Protein AF-0000000072099203 (afdb_homodimer)

Radius of gyration: 35.18 Å; Cα contacts (8 Å, |Δi|>4): 255; chains: 2; bounding box: 52×107×76 Å

Solvent-accessible surface area (backbone atoms only — not comparable to full-atom values): 15878 Å² total; per-residue (Å²): 111,72,67,54,51,51,52,50,51,62,65,56,57,62,85,81,45,82,60,63,77,42,91,43,58,41,94,88,62,47,81,37,60,69,41,70,36,75,48,85,90,40,54,71,36,34,30,35,52,42,94,42,43,85,46,100,80,36,76,42,70,45,71,75,50,76,87,73,52,70,66,57,40,52,40,44,49,41,43,54,50,49,47,49,53,50,50,53,51,50,51,52,52,50,53,51,52,50,52,51,52,56,51,53,52,50,51,52,51,50,51,50,52,49,51,51,48,52,52,50,50,51,51,50,53,50,51,53,52,54,52,55,55,51,58,65,68,70,104,112,71,66,55,51,51,51,50,51,62,64,56,57,62,86,80,45,81,60,61,77,43,91,44,58,40,94,88,61,47,80,37,60,68,40,70,37,76,48,85,89,41,53,70,36,33,31,34,52,42,94,43,42,85,47,101,81,35,78,41,68,46,70,73,49,76,87,73,53,71,66,56,39,53,42,44,49,40,44,54,49,49,47,49,53,49,51,54,51,50,53,52,52,49,54,52,50,52,51,50,51,55,50,53,54,48,51,53,50,51,51,51,53,49,51,52,48,52,53,51,50,51,52,50,53,51,52,52,51,55,52,56,56,51,58,64,68,70,100

Secondary structure (DSSP, 8-state):
-HHHHHHHHHHT--TT-TTTT--EE-TT--EE--EE--STTSTT-EEEE-TTBTSSSB--EEESS-PPPHHHHHHHHHHHHHHHHHHHHHHHHHHHHHHHHHHHHHHHHHHHHHHHHHHHHHHHHHHHHHHHHHHHHT-/-HHHHHHHHHHT--TT-TTTT--EE-TT--EE--EE--STTSTT-EEEE-TTBTSSSB--EEESS-PPPHHHHHHHHHHHHHHHHHHHHHHHHHHHHHHHHHHHHHHHHHHHHHHHHHHHHHHHHHHHHHHHHHHHHT-

Sequence (278 aa):
MEDVKLDLNRICLDKEDPMLNAEVRCNHGLLLHLKTSWSDNNSGRRFWSCTYYGSNKCNFFLWRDGVIDERSKFIISKLAKKVKDMNEMLKIMKMKEELVGAYSDREIMEMEVESAFTQIEEQCRSFVKMKDECFLYGGMEDVKLDLNRICLDKEDPMLNAEVRCNHGLLLHLKTSWSDNNSGRRFWSCTYYGSNKCNFFLWRDGVIDERSKFIISKLAKKVKDMNEMLKIMKMKEELVGAYSDREIMEMEVESAFTQIEEQCRSFVKMKDECFLYGG

Foldseek 3Di:
DVVLQVVVCVVLPDPPDPCQPPQDAFPVGDGWGWDADCPLQRHGWIKTDDPCDVHPPGPDIGTPDDGDDPVVSVVSNVVSVVSSVVVVVVVVVVVVVVVVVVVVVVVVVVVVVVVVVVVVVVVVVVVVVVVVVVVVVVD/DVVLQVVVCVVLPDPPDPCQPPQDAFPVGDGWGWDADCDLQRHGWIKTDDPCDVHPPGPDIGTPDDGDDPVVSVVSNVVSVVSSVVVVVVVVVVVVVVVVVVVVVVVVVVVVVVVVVVVVVVVVVVVVVVVVVVVVVVD

Nearest PDB structures (foldseek):
  7jl5-assembly1_A  TM=6.956E-01  e=1.190E-02  Homo sapiens
  7n1r-assembly2_B  TM=3.888E-01  e=2.981E+00  Homo sapiens
  7jl5-assembly1_A  TM=6.954E-01  e=9.542E-03  Homo sapiens
  7n1r-assembly2_B  TM=3.724E-01  e=3.028E+00  Homo sapiens

InterPro domains:
  IPR010666 Zinc finger, GRF-type [PF06839] (25-65)
  IPR010666 Zinc finger, GRF-type [PS51999] (26-67)

Organism: Capsicum annuum (NCBI:txid4072)

pLDDT: mean 82.76, std 14.7, range [44.34, 97.75]

Structure (mmCIF, N/CA/C/O backbone):
data_AF-0000000072099203-model_v1
#
loop_
_entity.id
_entity.type
_entity.pdbx_description
1 polymer 'GRF-type domain-containing protein'
#
loop_
_atom_site.group_PDB
_atom_site.id
_atom_site.type_symbol
_atom_site.label_atom_id
_atom_site.label_alt_id
_atom_site.label_comp_id
_atom_site.label_asym_id
_atom_site.label_entity_id
_atom_site.label_seq_id
_atom_site.pdbx_PDB_ins_code
_atom_site.Cartn_x
_atom_site.Cartn_y
_atom_site.Cartn_z
_atom_site.occupancy
_atom_site.B_iso_or_equiv
_atom_site.auth_seq_id
_atom_site.auth_comp_id
_atom_site.auth_asym_id
_atom_site.auth_atom_id
_atom_site.pdbx_PDB_model_num
ATOM 1 N N . MET A 1 1 ? 5.117 9.477 -12.336 1 49.22 1 MET A N 1
ATOM 2 C CA . MET A 1 1 ? 5.051 8.07 -12.719 1 49.22 1 MET A CA 1
ATOM 3 C C . MET A 1 1 ? 6.328 7.34 -12.312 1 49.22 1 MET A C 1
ATOM 5 O O . MET A 1 1 ? 6.27 6.25 -11.742 1 49.22 1 MET A O 1
ATOM 9 N N . GLU A 1 2 ? 7.5 7.973 -12.609 1 55.94 2 GLU A N 1
ATOM 10 C CA . GLU A 1 2 ? 8.805 7.383 -12.328 1 55.94 2 GLU A CA 1
ATOM 11 C C . GLU A 1 2 ? 9.039 7.258 -10.82 1 55.94 2 GLU A C 1
ATOM 13 O O . GLU A 1 2 ? 9.562 6.246 -10.352 1 55.94 2 GLU A O 1
ATOM 18 N N . ASP A 1 3 ? 8.453 8.156 -10.086 1 63.62 3 ASP A N 1
ATOM 19 C CA . ASP A 1 3 ? 8.695 8.188 -8.648 1 63.62 3 ASP A CA 1
ATOM 20 C C . ASP A 1 3 ? 7.914 7.086 -7.934 1 63.62 3 ASP A C 1
ATOM 22 O O . ASP A 1 3 ? 8.445 6.414 -7.047 1 63.62 3 ASP A O 1
ATOM 26 N N . VAL A 1 4 ? 6.828 6.668 -8.57 1 68 4 VAL A N 1
ATOM 27 C CA . VAL A 1 4 ? 5.969 5.656 -7.965 1 68 4 VAL A CA 1
ATOM 28 C C . VAL A 1 4 ? 6.574 4.27 -8.172 1 68 4 VAL A C 1
ATOM 30 O O . VAL A 1 4 ? 6.602 3.457 -7.242 1 68 4 VAL A O 1
ATOM 33 N N . LYS A 1 5 ? 7.125 4.137 -9.344 1 74.75 5 LYS A N 1
ATOM 34 C CA . LYS A 1 5 ? 7.75 2.852 -9.648 1 74.75 5 LYS A CA 1
ATOM 35 C C . LYS A 1 5 ? 8.992 2.629 -8.789 1 74.75 5 LYS A C 1
ATOM 37 O O . LYS A 1 5 ? 9.25 1.508 -8.344 1 74.75 5 LYS A O 1
ATOM 42 N N . LEU A 1 6 ? 9.602 3.688 -8.586 1 77.62 6 LEU A N 1
ATOM 43 C CA . LEU A 1 6 ? 10.805 3.584 -7.773 1 77.62 6 LEU A CA 1
ATOM 44 C C . LEU A 1 6 ? 10.469 3.139 -6.352 1 77.62 6 LEU A C 1
ATOM 46 O O . LEU A 1 6 ? 11.18 2.312 -5.773 1 77.62 6 LEU A O 1
ATOM 50 N N . ASP A 1 7 ? 9.383 3.592 -5.914 1 85.56 7 ASP A N 1
ATOM 51 C CA . ASP A 1 7 ? 8.977 3.234 -4.555 1 85.56 7 ASP A CA 1
ATOM 52 C C . ASP A 1 7 ? 8.562 1.768 -4.477 1 85.56 7 ASP A C 1
ATOM 54 O O . ASP A 1 7 ? 8.992 1.042 -3.576 1 85.56 7 ASP A O 1
ATOM 58 N N . LEU A 1 8 ? 7.902 1.294 -5.496 1 94.56 8 LEU A N 1
ATOM 59 C CA . LEU A 1 8 ? 7.461 -0.096 -5.508 1 94.56 8 LEU A CA 1
ATOM 60 C C . LEU A 1 8 ? 8.648 -1.044 -5.652 1 94.56 8 LEU A C 1
ATOM 62 O O . LEU A 1 8 ? 8.688 -2.096 -5.008 1 94.56 8 LEU A O 1
ATOM 66 N N . ASN A 1 9 ? 9.633 -0.64 -6.488 1 94.56 9 ASN A N 1
ATOM 67 C CA . ASN A 1 9 ? 10.828 -1.452 -6.668 1 94.56 9 ASN A CA 1
ATOM 68 C C . ASN A 1 9 ? 11.609 -1.599 -5.363 1 94.56 9 ASN A C 1
ATOM 70 O O . ASN A 1 9 ? 12.18 -2.654 -5.094 1 94.56 9 ASN A O 1
ATOM 74 N N . ARG A 1 10 ? 11.656 -0.549 -4.688 1 93.25 10 ARG A N 1
ATOM 75 C CA . ARG A 1 10 ? 12.359 -0.584 -3.408 1 93.25 10 ARG A CA 1
ATOM 76 C C . ARG A 1 10 ? 11.625 -1.466 -2.404 1 93.25 10 ARG A C 1
ATOM 78 O O . ARG A 1 10 ? 12.242 -2.281 -1.717 1 93.25 10 ARG A O 1
ATOM 85 N N . ILE A 1 11 ? 10.336 -1.354 -2.346 1 93.88 11 ILE A N 1
ATOM 86 C CA . ILE A 1 11 ? 9.508 -2.08 -1.393 1 93.88 11 ILE A CA 1
ATOM 87 C C . ILE A 1 11 ? 9.555 -3.574 -1.704 1 93.88 11 ILE A C 1
ATOM 89 O O . ILE A 1 11 ? 9.602 -4.402 -0.793 1 93.88 11 ILE A O 1
ATOM 93 N N . CYS A 1 12 ? 9.609 -3.92 -2.973 1 96.69 12 CYS A N 1
ATOM 94 C CA . CYS A 1 12 ? 9.438 -5.312 -3.375 1 96.69 12 CYS A CA 1
ATOM 95 C C . CYS A 1 12 ? 10.758 -5.91 -3.848 1 96.69 12 CYS A C 1
ATOM 97 O O . CYS A 1 12 ? 10.766 -6.922 -4.551 1 96.69 12 CYS A O 1
ATOM 99 N N . LEU A 1 13 ? 11.812 -5.301 -3.547 1 95.25 13 LEU A N 1
ATOM 100 C CA . LEU A 1 13 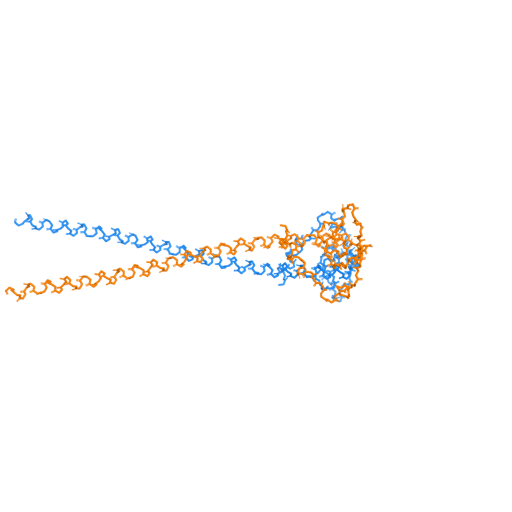? 13.117 -5.844 -3.895 1 95.25 13 LEU A CA 1
ATOM 101 C C . LEU A 1 13 ? 13.43 -7.082 -3.064 1 95.25 13 LEU A C 1
ATOM 103 O O . LEU A 1 13 ? 13.516 -7.008 -1.837 1 95.25 13 LEU A O 1
ATOM 107 N N . ASP A 1 14 ? 13.547 -8.219 -3.688 1 95.06 14 ASP A N 1
ATOM 108 C CA . ASP A 1 14 ? 13.953 -9.453 -3.018 1 95.06 14 ASP A CA 1
ATOM 109 C C . ASP A 1 14 ? 15.477 -9.586 -3.01 1 95.06 14 ASP A C 1
ATOM 111 O O . ASP A 1 14 ? 16.062 -10.125 -3.953 1 95.06 14 ASP A O 1
ATOM 115 N N . LYS A 1 15 ? 16.109 -9.227 -2 1 93.62 15 LYS A N 1
ATOM 116 C CA . LYS A 1 15 ? 17.562 -9.203 -1.889 1 93.62 15 LYS A CA 1
ATOM 117 C C . LYS A 1 15 ? 18.141 -10.609 -1.882 1 93.62 15 LYS A C 1
ATOM 119 O O . LYS A 1 15 ? 19.328 -10.805 -2.15 1 93.62 15 LYS A O 1
ATOM 124 N N . GLU A 1 16 ? 17.344 -11.555 -1.529 1 94.38 16 GLU A N 1
ATOM 125 C CA . GLU A 1 16 ? 17.812 -12.938 -1.42 1 94.38 16 GLU A CA 1
ATOM 126 C C . GLU A 1 16 ? 17.625 -13.688 -2.732 1 94.38 16 GLU A C 1
ATOM 128 O O . GLU A 1 16 ? 17.938 -14.875 -2.826 1 94.38 16 GLU A O 1
ATOM 133 N N . ASP A 1 17 ? 17.109 -13.039 -3.67 1 94.81 17 ASP A N 1
ATOM 134 C CA . ASP A 1 17 ? 16.938 -13.695 -4.965 1 94.81 17 ASP A CA 1
ATOM 135 C C . ASP A 1 17 ? 18.281 -14.086 -5.559 1 94.81 17 ASP A C 1
ATOM 137 O O . ASP A 1 17 ? 19.141 -13.227 -5.797 1 94.81 17 ASP A O 1
ATOM 141 N N . PRO A 1 18 ? 18.484 -15.344 -5.875 1 94 18 PRO A N 1
ATOM 142 C CA . PRO A 1 18 ? 19.781 -15.781 -6.418 1 94 18 PRO A CA 1
ATOM 143 C C . PRO A 1 18 ? 20.047 -15.219 -7.809 1 94 18 PRO A C 1
ATOM 145 O O . PRO A 1 18 ? 21.203 -15.203 -8.258 1 94 18 PRO A O 1
ATOM 148 N N . MET A 1 19 ? 19.016 -14.734 -8.453 1 94.19 19 MET A N 1
ATOM 149 C CA . MET A 1 19 ? 19.188 -14.25 -9.82 1 94.19 19 MET A CA 1
ATOM 150 C C . MET A 1 19 ? 19.359 -12.734 -9.852 1 94.19 19 MET A C 1
ATOM 152 O O . MET A 1 19 ? 19.469 -12.141 -10.93 1 94.19 19 MET A O 1
ATOM 156 N N . LEU A 1 20 ? 19.344 -12.219 -8.703 1 92.62 20 LEU A N 1
ATOM 157 C CA . LEU A 1 20 ? 19.453 -10.766 -8.633 1 92.62 20 LEU A CA 1
ATOM 158 C C . LEU A 1 20 ? 20.734 -10.289 -9.312 1 92.62 20 LEU A C 1
ATOM 160 O O . LEU A 1 20 ? 20.719 -9.281 -10.023 1 92.62 20 LEU A O 1
ATOM 164 N N . ASN A 1 21 ? 21.812 -11.086 -9.195 1 90.38 21 ASN A N 1
ATOM 165 C CA . ASN A 1 21 ? 23.109 -10.711 -9.781 1 90.38 21 ASN A CA 1
ATOM 166 C C . ASN A 1 21 ? 23.531 -11.68 -10.883 1 90.38 21 ASN A C 1
ATOM 168 O O . ASN A 1 21 ? 24.719 -11.828 -11.164 1 90.38 21 ASN A O 1
ATOM 172 N N . ALA A 1 22 ? 22.547 -12.352 -11.383 1 93.56 22 ALA A N 1
ATOM 173 C CA . ALA A 1 22 ? 22.844 -13.281 -12.469 1 93.56 22 ALA A CA 1
ATOM 174 C C . ALA A 1 22 ? 23.359 -12.547 -13.703 1 93.56 22 ALA A C 1
ATOM 176 O O . ALA A 1 22 ? 22.938 -11.43 -13.992 1 93.56 22 ALA A O 1
ATOM 177 N N . GLU A 1 23 ? 24.328 -13.18 -14.344 1 93.94 23 GLU A N 1
ATOM 178 C CA . GLU A 1 23 ? 24.875 -12.586 -15.562 1 93.94 23 GLU A CA 1
ATOM 179 C C . GLU A 1 23 ? 24.031 -12.953 -16.781 1 93.94 23 GLU A C 1
ATOM 181 O O . GLU A 1 23 ? 24.266 -13.977 -17.422 1 93.94 23 GLU A O 1
ATOM 186 N N . VAL A 1 24 ? 23.031 -12.164 -17.062 1 95.88 24 VAL A N 1
ATOM 187 C CA . VAL A 1 24 ? 22.203 -12.336 -18.25 1 95.88 24 VAL A CA 1
ATOM 188 C C . VAL A 1 24 ? 22.594 -11.289 -19.297 1 95.88 24 VAL A C 1
ATOM 190 O O . VAL A 1 24 ? 22.641 -10.094 -19 1 95.88 24 VAL A O 1
ATOM 193 N N . ARG A 1 25 ? 22.922 -11.789 -20.453 1 96.69 25 ARG A N 1
ATOM 194 C CA . ARG A 1 25 ? 23.359 -10.891 -21.516 1 96.69 25 ARG A CA 1
ATOM 195 C C . ARG A 1 25 ? 22.438 -11 -22.734 1 96.69 25 ARG A C 1
ATOM 197 O O . ARG A 1 25 ? 21.906 -12.078 -23.016 1 96.69 25 ARG A O 1
ATOM 204 N N . CYS A 1 26 ? 22.219 -9.852 -23.375 1 96.06 26 CYS A N 1
ATOM 205 C CA . CYS A 1 26 ? 21.453 -9.898 -24.609 1 96.06 26 CYS A CA 1
ATOM 206 C C . CYS A 1 26 ? 22.312 -10.398 -25.766 1 96.06 26 CYS A C 1
ATOM 208 O O . CYS A 1 26 ? 23.422 -10.867 -25.562 1 96.06 26 CYS A O 1
ATOM 210 N N . ASN A 1 27 ? 21.672 -10.312 -26.922 1 90.94 27 ASN A N 1
ATOM 211 C CA . ASN A 1 27 ? 22.328 -10.867 -28.094 1 90.94 27 ASN A CA 1
ATOM 212 C C . ASN A 1 27 ? 23.562 -10.055 -28.469 1 90.94 27 ASN A C 1
ATOM 214 O O . ASN A 1 27 ? 24.469 -10.562 -29.141 1 90.94 27 ASN A O 1
ATOM 218 N N . HIS A 1 28 ? 23.672 -8.734 -28.047 1 91.94 28 HIS A N 1
ATOM 219 C CA . HIS A 1 28 ? 24.828 -7.898 -28.375 1 91.94 28 HIS A CA 1
ATOM 220 C C . HIS A 1 28 ? 25.875 -7.969 -27.266 1 91.94 28 HIS A C 1
ATOM 222 O O . HIS A 1 28 ? 26.953 -7.371 -27.391 1 91.94 28 HIS A O 1
ATOM 228 N N . GLY A 1 29 ? 25.516 -8.703 -26.203 1 94.12 29 GLY A N 1
ATOM 229 C CA . GLY A 1 29 ? 26.516 -8.945 -25.172 1 94.12 29 GLY A CA 1
ATOM 230 C C . GLY A 1 29 ? 26.406 -7.992 -24 1 94.12 29 GLY A C 1
ATOM 231 O O . GLY A 1 29 ? 27.25 -7.988 -23.109 1 94.12 29 GLY A O 1
ATOM 232 N N . LEU A 1 30 ? 25.406 -7.305 -23.969 1 94.25 30 LEU A N 1
ATOM 233 C CA . LEU A 1 30 ? 25.219 -6.363 -22.875 1 94.25 30 LEU A CA 1
ATOM 234 C C . LEU A 1 30 ? 24.688 -7.074 -21.625 1 94.25 30 LEU A C 1
ATOM 236 O O . LEU A 1 30 ? 23.766 -7.887 -21.719 1 94.25 30 LEU A O 1
ATOM 240 N N . LEU A 1 31 ? 25.375 -6.77 -20.531 1 96.12 31 LEU A N 1
ATOM 241 C CA . LEU A 1 31 ? 24.891 -7.281 -19.25 1 96.12 31 LEU A CA 1
ATOM 242 C C . LEU A 1 31 ? 23.578 -6.609 -18.859 1 96.12 31 LEU A C 1
ATOM 244 O O . LEU A 1 31 ? 23.469 -5.379 -18.891 1 96.12 31 LEU A O 1
ATOM 248 N N . LEU A 1 32 ? 22.594 -7.484 -18.531 1 96.69 32 LEU A N 1
ATOM 249 C CA . LEU A 1 32 ? 21.266 -6.961 -18.219 1 96.69 32 LEU A CA 1
ATOM 250 C C . LEU A 1 32 ? 20.969 -7.051 -16.734 1 96.69 32 LEU A C 1
ATOM 252 O O . LEU A 1 32 ? 21.406 -7.992 -16.062 1 96.69 32 LEU A O 1
ATOM 256 N N . HIS A 1 33 ? 20.203 -6.07 -16.25 1 94.94 33 HIS A N 1
ATOM 257 C CA . HIS A 1 33 ? 19.781 -6.082 -14.852 1 94.94 33 HIS A CA 1
ATOM 258 C C . HIS A 1 33 ? 18.359 -6.629 -14.711 1 94.94 33 HIS A C 1
ATOM 260 O O . HIS A 1 33 ? 17.531 -6.414 -15.586 1 94.94 33 HIS A O 1
ATOM 266 N N . LEU A 1 34 ? 18.203 -7.281 -13.578 1 96.31 34 LEU A N 1
ATOM 267 C CA . LEU A 1 34 ? 16.875 -7.797 -13.266 1 96.31 34 LEU A CA 1
ATOM 268 C C . LEU A 1 34 ? 15.914 -6.66 -12.938 1 96.31 34 LEU A C 1
ATOM 270 O O . LEU A 1 34 ? 16.156 -5.875 -12.023 1 96.31 34 LEU A O 1
ATOM 274 N N . LYS A 1 35 ? 14.836 -6.578 -13.688 1 95.31 35 LYS A N 1
ATOM 275 C CA . LYS A 1 35 ? 13.836 -5.535 -13.516 1 95.31 35 LYS A CA 1
ATOM 276 C C . LYS A 1 35 ? 12.508 -6.125 -13.031 1 95.31 35 LYS A C 1
ATOM 278 O O . LYS A 1 35 ? 12.312 -7.344 -13.078 1 95.31 35 LYS A O 1
ATOM 283 N N . THR A 1 36 ? 11.641 -5.258 -12.492 1 95.75 36 THR A N 1
ATOM 284 C CA . THR A 1 36 ? 10.297 -5.66 -12.094 1 95.75 36 THR A CA 1
ATOM 285 C C . THR A 1 36 ? 9.25 -4.922 -12.914 1 95.75 36 THR A C 1
ATOM 287 O O . THR A 1 36 ? 9.312 -3.703 -13.07 1 95.75 36 THR A O 1
ATOM 290 N N . SER A 1 37 ? 8.336 -5.656 -13.477 1 95.62 37 SER A N 1
ATOM 291 C CA . SER A 1 37 ? 7.227 -5.082 -14.227 1 95.62 37 SER A CA 1
ATOM 292 C C . SER A 1 37 ? 6.09 -4.66 -13.297 1 95.62 37 SER A C 1
ATOM 294 O O . SER A 1 37 ? 5.77 -5.367 -12.344 1 95.62 37 SER A O 1
ATOM 296 N N . TRP A 1 38 ? 5.445 -3.562 -13.578 1 94.31 38 TRP A N 1
ATOM 297 C CA . TRP A 1 38 ? 4.281 -3.109 -12.82 1 94.31 38 TRP A CA 1
ATOM 298 C C . TRP A 1 38 ? 3.117 -2.793 -13.75 1 94.31 38 TRP A C 1
ATOM 300 O O . TRP A 1 38 ? 2.238 -1.999 -13.406 1 94.31 38 TRP A O 1
ATOM 310 N N . SER A 1 39 ? 3.275 -3.424 -14.938 1 92.81 39 SER A N 1
ATOM 311 C CA . SER A 1 39 ? 2.129 -3.324 -15.836 1 92.81 39 SER A CA 1
ATOM 312 C C . SER A 1 39 ? 0.919 -4.062 -15.266 1 92.81 39 SER A C 1
ATOM 314 O O . SER A 1 39 ? 1.064 -4.941 -14.414 1 92.81 39 SER A O 1
ATOM 316 N N . ASP A 1 40 ? -0.274 -3.838 -15.727 1 89.12 40 ASP A N 1
ATOM 317 C CA . ASP A 1 40 ? -1.518 -4.375 -15.18 1 89.12 40 ASP A CA 1
ATOM 318 C C . ASP A 1 40 ? -1.526 -5.902 -15.242 1 89.12 40 ASP A C 1
ATOM 320 O O . ASP A 1 40 ? -1.983 -6.562 -14.305 1 89.12 40 ASP A O 1
ATOM 324 N N . ASN A 1 41 ? -0.93 -6.43 -16.25 1 92.19 41 ASN A N 1
ATOM 325 C CA . ASN A 1 41 ? -1.034 -7.871 -16.453 1 92.19 41 ASN A CA 1
ATOM 326 C C . ASN A 1 41 ? 0.178 -8.609 -15.898 1 92.19 41 ASN A C 1
ATOM 328 O O . ASN A 1 41 ? 0.156 -9.828 -15.758 1 92.19 41 ASN A O 1
ATOM 332 N N . ASN A 1 42 ? 1.214 -7.883 -15.523 1 94.44 42 ASN A N 1
ATOM 333 C CA . ASN A 1 42 ? 2.445 -8.523 -15.07 1 94.44 42 ASN A CA 1
ATOM 334 C C . ASN A 1 42 ? 3.037 -7.793 -13.867 1 94.44 42 ASN A C 1
ATOM 336 O O . ASN A 1 42 ? 4.25 -7.582 -13.797 1 94.44 42 ASN A O 1
ATOM 340 N N . SER A 1 43 ? 2.146 -7.441 -13 1 93.19 43 SER A N 1
ATOM 341 C CA . SER A 1 43 ? 2.596 -6.66 -11.852 1 93.19 43 SER A CA 1
ATOM 342 C C . SER A 1 43 ? 3.447 -7.504 -10.914 1 93.19 43 SER A C 1
ATOM 344 O O . SER A 1 43 ? 3.025 -8.578 -10.477 1 93.19 43 SER A O 1
ATOM 346 N N . GLY A 1 44 ? 4.66 -7.004 -10.75 1 94.12 44 GLY A N 1
ATOM 347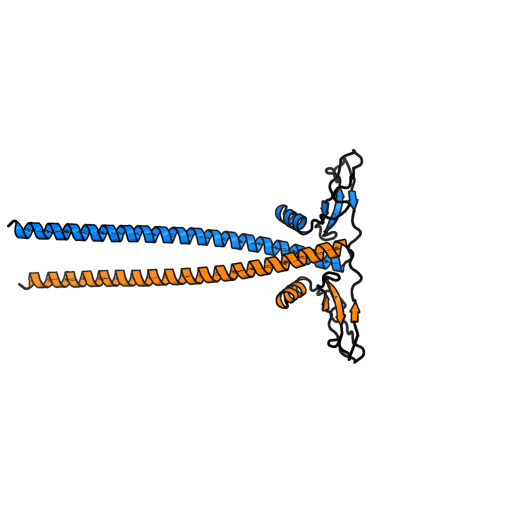 C CA . GLY A 1 44 ? 5.539 -7.672 -9.805 1 94.12 44 GLY A CA 1
ATOM 348 C C . GLY A 1 44 ? 6.438 -8.711 -10.453 1 94.12 44 GLY A C 1
ATOM 349 O O . GLY A 1 44 ? 7.348 -9.242 -9.812 1 94.12 44 GLY A O 1
ATOM 350 N N . ARG A 1 45 ? 6.16 -9.055 -11.711 1 96 45 ARG A N 1
ATOM 351 C CA . ARG A 1 45 ? 6.961 -10.055 -12.391 1 96 45 ARG A CA 1
ATOM 352 C C . ARG A 1 45 ? 8.344 -9.516 -12.75 1 96 45 ARG A C 1
ATOM 354 O O . ARG A 1 45 ? 8.469 -8.359 -13.172 1 96 45 ARG A O 1
ATOM 361 N N . ARG A 1 46 ? 9.258 -10.391 -12.586 1 97.44 46 ARG A N 1
ATOM 362 C CA . ARG A 1 46 ? 10.625 -9.977 -12.867 1 97.44 46 ARG A CA 1
ATOM 363 C C . ARG A 1 46 ? 11.062 -10.43 -14.258 1 97.44 46 ARG A C 1
ATOM 365 O O . ARG A 1 46 ? 10.594 -11.453 -14.75 1 97.44 46 ARG A O 1
ATOM 372 N N . PHE A 1 47 ? 11.938 -9.523 -14.828 1 97.75 47 PHE A N 1
ATOM 373 C CA . P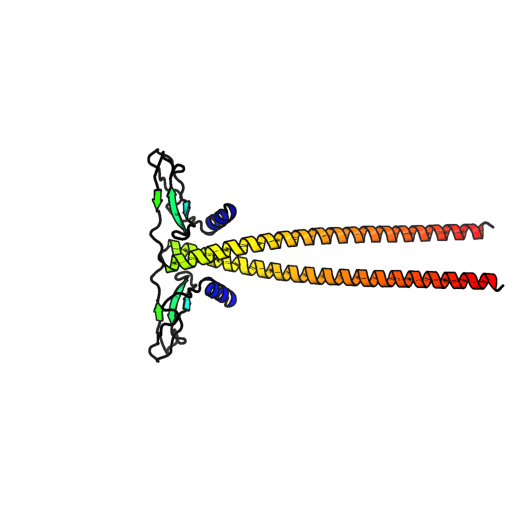HE A 1 47 ? 12.359 -9.82 -16.203 1 97.75 47 PHE A CA 1
ATOM 374 C C . PHE A 1 47 ? 13.695 -9.148 -16.5 1 97.75 47 PHE A C 1
ATOM 376 O O . PHE A 1 47 ? 14.164 -8.305 -15.734 1 97.75 47 PHE A O 1
ATOM 383 N N . TRP A 1 48 ? 14.383 -9.68 -17.5 1 97.69 48 TRP A N 1
ATOM 384 C CA . TRP A 1 48 ? 15.516 -9.023 -18.141 1 97.69 48 TRP A CA 1
ATOM 385 C C . TRP A 1 48 ? 15.141 -8.523 -19.531 1 97.69 48 TRP A C 1
ATOM 387 O O . TRP A 1 48 ? 14.445 -9.211 -20.266 1 97.69 48 TRP A O 1
ATOM 397 N N . SER A 1 49 ? 15.547 -7.305 -19.781 1 96.69 49 SER A N 1
ATOM 398 C CA . SER A 1 49 ? 15.336 -6.777 -21.125 1 96.69 49 SER A CA 1
ATOM 399 C C . SER A 1 49 ? 16.484 -5.875 -21.562 1 96.69 49 SER A C 1
ATOM 401 O O . SER A 1 49 ? 17.031 -5.121 -20.734 1 96.69 49 SER A O 1
ATOM 403 N N . CYS A 1 50 ? 16.781 -6.004 -22.797 1 96.31 50 CYS A N 1
ATOM 404 C CA . CYS A 1 50 ? 17.797 -5.117 -23.344 1 96.31 50 CYS A CA 1
ATOM 405 C C . CYS A 1 50 ? 17.312 -3.674 -23.359 1 96.31 50 CYS A C 1
ATOM 407 O O . CYS A 1 50 ? 16.125 -3.414 -23.562 1 96.31 50 CYS A O 1
ATOM 409 N N . THR A 1 51 ? 18.281 -2.758 -23.172 1 92 51 THR A N 1
ATOM 410 C CA . THR A 1 51 ? 17.969 -1.335 -23.172 1 92 51 THR A CA 1
ATOM 411 C C . THR A 1 51 ? 17.438 -0.893 -24.531 1 92 51 THR A C 1
ATOM 413 O O . THR A 1 51 ? 16.75 0.12 -24.641 1 92 51 THR A O 1
ATOM 416 N N . TYR A 1 52 ? 17.672 -1.665 -25.516 1 91.31 52 TYR A N 1
ATOM 417 C CA . TYR A 1 52 ? 17.25 -1.325 -26.875 1 91.31 52 TYR A CA 1
ATOM 418 C C . TYR A 1 52 ? 16.016 -2.125 -27.266 1 91.31 52 TYR A C 1
ATOM 420 O O . TYR A 1 52 ? 15.633 -2.127 -28.438 1 91.31 52 TYR A O 1
ATOM 428 N N . TYR A 1 53 ? 15.469 -2.76 -26.297 1 91.81 53 TYR A N 1
ATOM 429 C CA . TYR A 1 53 ? 14.281 -3.555 -26.578 1 91.81 53 TYR A CA 1
ATOM 430 C C . TYR A 1 53 ? 13.188 -2.695 -27.203 1 91.81 53 TYR A C 1
ATOM 432 O O . TYR A 1 53 ? 12.867 -1.621 -26.688 1 91.81 53 TYR A O 1
ATOM 440 N N . GLY A 1 54 ? 12.578 -3.219 -28.172 1 85.31 54 GLY A N 1
ATOM 441 C CA . GLY A 1 54 ? 11.523 -2.484 -28.859 1 85.31 54 GLY A CA 1
ATOM 442 C C . GLY A 1 54 ? 12.039 -1.596 -29.969 1 85.31 54 GLY A C 1
ATOM 443 O O . GLY A 1 54 ? 11.258 -1.113 -30.797 1 85.31 54 GLY A O 1
ATOM 444 N N . SER A 1 55 ? 13.359 -1.432 -29.828 1 84 55 SER A N 1
ATOM 445 C CA . SER A 1 55 ? 13.961 -0.75 -30.969 1 84 55 SER A CA 1
ATOM 446 C C . SER A 1 55 ? 14.359 -1.742 -32.062 1 84 55 SER A C 1
ATOM 448 O O . SER A 1 55 ? 14.102 -2.941 -31.938 1 84 55 SER A O 1
ATOM 450 N N . ASN A 1 56 ? 14.719 -1.332 -33.281 1 85.19 56 ASN A N 1
ATOM 451 C CA . ASN A 1 56 ? 15.156 -2.201 -34.375 1 85.19 56 ASN A CA 1
ATOM 452 C C . ASN A 1 56 ? 16.562 -2.754 -34.125 1 85.19 56 ASN A C 1
ATOM 454 O O . ASN A 1 56 ? 17.094 -3.51 -34.938 1 85.19 56 ASN A O 1
ATOM 458 N N . LYS A 1 57 ? 17.109 -2.615 -32.938 1 89.06 57 LYS A N 1
ATOM 459 C CA . LYS A 1 57 ? 18.5 -2.996 -32.688 1 89.06 57 LYS A CA 1
ATOM 460 C C . LYS A 1 57 ? 18.578 -4.289 -31.891 1 89.06 57 LYS A C 1
ATOM 462 O O . LYS A 1 57 ? 19.5 -5.09 -32.062 1 89.06 57 LYS A O 1
ATOM 467 N N . CYS A 1 58 ? 17.703 -4.527 -30.891 1 93.5 58 CYS A N 1
ATOM 468 C CA . CYS A 1 58 ? 17.734 -5.727 -30.047 1 93.5 58 CYS A CA 1
ATOM 469 C C . CYS A 1 58 ? 16.359 -6.031 -29.484 1 93.5 58 CYS A C 1
ATOM 471 O O . CYS A 1 58 ? 15.648 -5.125 -29.047 1 93.5 58 CYS A O 1
ATOM 473 N N . ASN A 1 59 ? 15.922 -7.359 -29.5 1 92.88 59 ASN A N 1
ATOM 474 C CA . ASN A 1 59 ? 14.602 -7.738 -29 1 92.88 59 ASN A CA 1
ATOM 475 C C . ASN A 1 59 ? 14.695 -8.758 -27.859 1 92.88 59 ASN A C 1
ATOM 477 O O . ASN A 1 59 ? 13.766 -9.523 -27.641 1 92.88 59 ASN A O 1
ATOM 481 N N . PHE A 1 60 ? 15.812 -8.656 -27.188 1 96.69 60 PHE A N 1
ATOM 482 C CA . PHE A 1 60 ? 15.992 -9.633 -26.125 1 96.69 60 PHE A CA 1
ATOM 483 C C . PHE A 1 60 ? 15.109 -9.305 -24.922 1 96.69 60 PHE A C 1
ATOM 485 O O . PHE A 1 60 ? 15.133 -8.18 -24.422 1 96.69 60 PHE A O 1
ATOM 492 N N . PHE A 1 61 ? 14.32 -10.188 -24.516 1 97.38 61 PHE A N 1
ATOM 493 C CA . PHE A 1 61 ? 13.43 -10.125 -23.359 1 97.38 61 PHE A CA 1
ATOM 494 C C . PHE A 1 61 ? 13.25 -11.508 -22.734 1 97.38 61 PHE A C 1
ATOM 496 O O . PHE A 1 61 ? 12.977 -12.477 -23.453 1 97.38 61 PHE A O 1
ATOM 503 N N . LEU A 1 62 ? 13.469 -11.562 -21.406 1 97 62 LEU A N 1
ATOM 504 C CA . LEU A 1 62 ? 13.375 -12.844 -20.719 1 97 62 LEU A CA 1
ATOM 505 C C . LEU A 1 62 ? 12.688 -12.688 -19.359 1 97 62 LEU A C 1
ATOM 507 O O . LEU A 1 62 ? 13.148 -11.914 -18.516 1 97 62 LEU A O 1
ATOM 511 N N . TRP A 1 63 ? 11.609 -13.508 -19.219 1 97.62 63 TRP A N 1
ATOM 512 C CA . TRP A 1 63 ? 10.938 -13.508 -17.922 1 97.62 63 TRP A CA 1
ATOM 513 C C . TRP A 1 63 ? 11.688 -14.383 -16.922 1 97.62 63 TRP A C 1
ATOM 515 O O . TRP A 1 63 ? 12.094 -15.492 -17.25 1 97.62 63 TRP A O 1
ATOM 525 N N . ARG A 1 64 ? 11.914 -13.812 -15.781 1 97.06 64 ARG A N 1
ATOM 526 C CA . ARG A 1 64 ? 12.422 -14.617 -14.68 1 97.06 64 ARG A CA 1
ATOM 527 C C . ARG A 1 64 ? 11.305 -15.414 -14.016 1 97.06 64 ARG A C 1
ATOM 529 O O . ARG A 1 64 ? 11.492 -16.578 -13.633 1 97.06 64 ARG A O 1
ATOM 536 N N . ASP A 1 65 ? 10.156 -14.773 -13.875 1 96.81 65 ASP A N 1
ATOM 537 C CA . ASP A 1 65 ? 9.023 -15.359 -13.164 1 96.81 65 ASP A CA 1
ATOM 538 C C . ASP A 1 65 ? 7.988 -15.914 -14.141 1 96.81 65 ASP A C 1
ATOM 540 O O . ASP A 1 65 ? 7.883 -15.438 -15.273 1 96.81 65 ASP A O 1
ATOM 544 N N . GLY A 1 66 ? 7.281 -16.938 -13.625 1 95 66 GLY A N 1
ATOM 545 C CA . GLY A 1 66 ? 6.16 -17.453 -14.383 1 95 66 GLY A CA 1
ATOM 546 C C . GLY A 1 66 ? 4.957 -16.531 -14.383 1 95 66 GLY A C 1
ATOM 547 O O . GLY A 1 66 ? 4.992 -15.453 -13.773 1 95 66 GLY A O 1
ATOM 548 N N . VAL A 1 67 ? 3.951 -17 -15.117 1 94.38 67 VAL A N 1
ATOM 549 C CA . VAL A 1 67 ? 2.721 -16.219 -15.203 1 94.38 67 VAL A CA 1
ATOM 550 C C . VAL A 1 67 ? 2.053 -16.156 -13.836 1 94.38 67 VAL A C 1
ATOM 552 O O . VAL A 1 67 ? 2.002 -17.141 -13.109 1 94.38 67 VAL A O 1
ATOM 555 N N . ILE A 1 68 ? 1.552 -15.031 -13.562 1 93.25 68 ILE A N 1
ATOM 556 C CA . ILE A 1 68 ? 0.873 -14.789 -12.289 1 93.25 68 ILE A CA 1
ATOM 557 C C . ILE A 1 68 ? -0.579 -15.25 -12.391 1 93.25 68 ILE A C 1
ATOM 559 O O . ILE A 1 68 ? -1.242 -15.031 -13.406 1 93.25 68 ILE A O 1
ATOM 563 N N . ASP A 1 69 ? -1.037 -15.93 -11.344 1 94.25 69 ASP A N 1
ATOM 564 C CA . ASP A 1 69 ? -2.441 -16.328 -11.359 1 94.25 69 ASP A CA 1
ATOM 565 C C . ASP A 1 69 ? -3.357 -15.1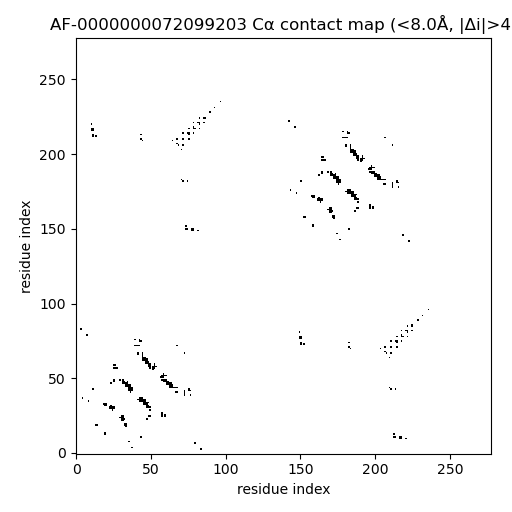09 -11.234 1 94.25 69 ASP A C 1
ATOM 567 O O . ASP A 1 69 ? -2.934 -14.047 -10.766 1 94.25 69 ASP A O 1
ATOM 571 N N . GLU A 1 70 ? -4.562 -15.281 -11.602 1 93.56 70 GLU A N 1
ATOM 572 C CA . GLU A 1 70 ? -5.496 -14.164 -11.727 1 93.56 70 GLU A CA 1
ATOM 573 C C . GLU A 1 70 ? -5.746 -13.5 -10.383 1 93.56 70 GLU A C 1
ATOM 575 O O . GLU A 1 70 ? -5.84 -12.273 -10.297 1 93.56 70 GLU A O 1
ATOM 580 N N . ARG A 1 71 ? -5.91 -14.258 -9.398 1 95.25 71 ARG A N 1
ATOM 581 C CA . ARG A 1 71 ? -6.172 -13.703 -8.07 1 95.25 71 ARG A CA 1
ATOM 582 C C . ARG A 1 71 ? -4.996 -12.859 -7.586 1 95.25 71 ARG A C 1
ATOM 584 O O . ARG A 1 71 ? -5.184 -11.742 -7.105 1 95.25 71 ARG A O 1
ATOM 591 N N . SER A 1 72 ? -3.805 -13.461 -7.715 1 95.44 72 SER A N 1
ATOM 592 C CA . SER A 1 72 ? -2.609 -12.734 -7.305 1 95.44 72 SER A CA 1
ATOM 593 C C . SER A 1 72 ? -2.453 -11.438 -8.094 1 95.44 72 SER A C 1
ATOM 595 O O . SER A 1 72 ? -2.119 -10.398 -7.527 1 95.44 72 SER A O 1
ATOM 597 N N . LYS A 1 73 ? -2.719 -11.562 -9.352 1 94.69 73 LYS A N 1
ATOM 598 C CA . LYS A 1 73 ? -2.658 -10.375 -10.195 1 94.69 73 LYS A CA 1
ATOM 599 C C . LYS A 1 73 ? -3.584 -9.281 -9.68 1 94.69 73 LYS A C 1
ATOM 601 O O . LYS A 1 73 ? -3.195 -8.109 -9.602 1 94.69 73 LYS A O 1
ATOM 606 N N . PHE A 1 74 ? -4.789 -9.672 -9.352 1 95.81 74 PHE A N 1
ATOM 607 C CA . PHE A 1 74 ? -5.801 -8.75 -8.844 1 95.81 74 PHE A CA 1
ATOM 608 C C . PHE A 1 74 ? -5.328 -8.086 -7.551 1 95.81 74 PHE A C 1
ATOM 610 O O . PHE A 1 74 ? -5.367 -6.863 -7.43 1 95.81 74 PHE A O 1
ATOM 617 N N . ILE A 1 75 ? -4.828 -8.852 -6.664 1 96.25 75 ILE A N 1
ATOM 618 C CA . ILE A 1 75 ? -4.441 -8.352 -5.348 1 96.25 75 ILE A CA 1
ATOM 619 C C . ILE A 1 75 ? -3.236 -7.426 -5.48 1 96.25 75 ILE A C 1
ATOM 621 O O . ILE A 1 75 ? -3.209 -6.344 -4.887 1 96.25 75 ILE A O 1
ATOM 625 N N . ILE A 1 76 ? -2.227 -7.875 -6.207 1 96.69 76 ILE A N 1
ATOM 626 C CA . ILE A 1 76 ? -1.011 -7.086 -6.371 1 96.69 76 ILE A CA 1
ATOM 627 C C . ILE A 1 76 ? -1.354 -5.734 -6.988 1 96.69 76 ILE A C 1
ATOM 629 O O . ILE A 1 76 ? -0.882 -4.691 -6.523 1 96.69 76 ILE A O 1
ATOM 633 N N . SER A 1 77 ? -2.195 -5.75 -7.973 1 95.06 77 SER A N 1
ATOM 634 C CA . SER A 1 77 ? -2.58 -4.508 -8.633 1 95.06 77 SER A CA 1
ATOM 635 C C . SER A 1 77 ? -3.299 -3.57 -7.664 1 95.06 77 SER A C 1
ATOM 637 O O . SER A 1 77 ? -3.053 -2.363 -7.664 1 95.06 77 SER A O 1
ATOM 639 N N . LYS A 1 78 ? -4.184 -4.082 -6.879 1 95.12 78 LYS A N 1
ATOM 640 C CA . LYS A 1 78 ? -4.949 -3.279 -5.93 1 95.12 78 LYS A CA 1
ATOM 641 C C . LYS A 1 78 ? -4.043 -2.691 -4.852 1 95.12 78 LYS A C 1
ATOM 643 O O . LYS A 1 78 ? -4.145 -1.506 -4.527 1 95.12 78 LYS A O 1
ATOM 648 N N . LEU A 1 79 ? -3.227 -3.553 -4.406 1 95.31 79 LEU A N 1
ATOM 649 C CA . LEU A 1 79 ? -2.328 -3.104 -3.35 1 95.31 79 LEU A CA 1
ATOM 650 C C . LEU A 1 79 ? -1.336 -2.074 -3.879 1 95.31 79 LEU A C 1
ATOM 652 O O . LEU A 1 79 ? -1.058 -1.074 -3.215 1 95.31 79 LEU A O 1
ATOM 656 N N . ALA A 1 80 ? -0.746 -2.348 -5.023 1 94.75 80 ALA A N 1
ATOM 657 C CA . ALA A 1 80 ? 0.184 -1.403 -5.637 1 94.75 80 ALA A CA 1
ATOM 658 C C . ALA A 1 80 ? -0.472 -0.041 -5.84 1 94.75 80 ALA A C 1
ATOM 660 O O . ALA A 1 80 ? 0.13 0.995 -5.547 1 94.75 80 ALA A O 1
ATOM 661 N N . LYS A 1 81 ? -1.705 -0.052 -6.316 1 92.69 81 LYS A N 1
ATOM 662 C CA . LYS A 1 81 ? -2.441 1.194 -6.508 1 92.69 81 LYS A CA 1
ATOM 663 C C . LYS A 1 81 ? -2.65 1.918 -5.184 1 92.69 81 LYS A C 1
ATOM 665 O O . LYS A 1 81 ? -2.5 3.139 -5.105 1 92.69 81 LYS A O 1
ATOM 670 N N . LYS A 1 82 ? -3.041 1.202 -4.219 1 93.75 82 LYS A N 1
ATOM 671 C CA . LYS A 1 82 ? -3.275 1.791 -2.904 1 93.75 82 LYS A CA 1
ATOM 672 C C . LYS A 1 82 ? -2.008 2.438 -2.357 1 93.75 82 LYS A C 1
ATOM 674 O O . LYS A 1 82 ? -2.055 3.537 -1.799 1 93.75 82 LYS A O 1
ATOM 679 N N . VAL A 1 83 ? -0.895 1.753 -2.523 1 93.75 83 VAL A N 1
ATOM 680 C CA . VAL A 1 83 ? 0.386 2.287 -2.074 1 93.75 83 VAL A CA 1
ATOM 681 C C . VAL A 1 83 ? 0.681 3.6 -2.799 1 93.75 83 VAL A C 1
ATOM 683 O O . VAL A 1 83 ? 1.113 4.574 -2.18 1 93.75 83 VAL A O 1
ATOM 686 N N . LYS A 1 84 ? 0.401 3.664 -4.066 1 91.38 84 LYS A N 1
ATOM 687 C CA . LYS A 1 84 ? 0.619 4.879 -4.844 1 91.38 84 LYS A CA 1
ATOM 688 C C . LYS A 1 84 ? -0.258 6.02 -4.34 1 91.38 84 LYS A C 1
ATOM 690 O O . LYS A 1 84 ? 0.22 7.141 -4.152 1 91.38 84 LYS A O 1
ATOM 695 N N . ASP A 1 85 ? -1.521 5.715 -4.09 1 90.81 85 ASP A N 1
ATOM 696 C CA . ASP A 1 85 ? -2.479 6.707 -3.611 1 90.81 85 ASP A CA 1
ATOM 697 C C . ASP A 1 85 ? -2.07 7.25 -2.244 1 90.81 85 ASP A C 1
ATOM 699 O O . ASP A 1 85 ? -2.115 8.461 -2.012 1 90.81 85 ASP A O 1
ATOM 703 N N . MET A 1 86 ? -1.658 6.316 -1.446 1 90.69 86 MET A N 1
ATOM 704 C CA . MET A 1 86 ? -1.296 6.699 -0.086 1 90.69 86 MET A CA 1
ATOM 705 C C . MET A 1 86 ? -0.014 7.527 -0.076 1 90.69 86 MET A C 1
ATOM 707 O O . MET A 1 86 ? 0.126 8.453 0.721 1 90.69 86 MET A O 1
ATOM 711 N N . ASN A 1 87 ? 0.873 7.195 -0.946 1 87.75 87 ASN A N 1
ATOM 712 C CA . ASN A 1 87 ? 2.09 7.988 -1.076 1 87.75 87 ASN A CA 1
ATOM 713 C C . ASN A 1 87 ? 1.784 9.422 -1.5 1 87.75 87 ASN A C 1
ATOM 715 O O . ASN A 1 87 ? 2.363 10.367 -0.965 1 87.75 87 ASN A O 1
ATOM 719 N N . GLU A 1 88 ? 0.928 9.617 -2.412 1 87.12 88 GLU A N 1
ATOM 720 C CA . GLU A 1 88 ? 0.52 10.953 -2.846 1 87.12 88 GLU A CA 1
ATOM 721 C C . GLU A 1 88 ? -0.137 11.727 -1.706 1 87.12 88 GLU A C 1
ATOM 723 O O . GLU A 1 88 ? 0.142 12.906 -1.511 1 87.12 88 GLU A O 1
ATOM 728 N N . MET A 1 89 ? -1.002 11.016 -0.945 1 87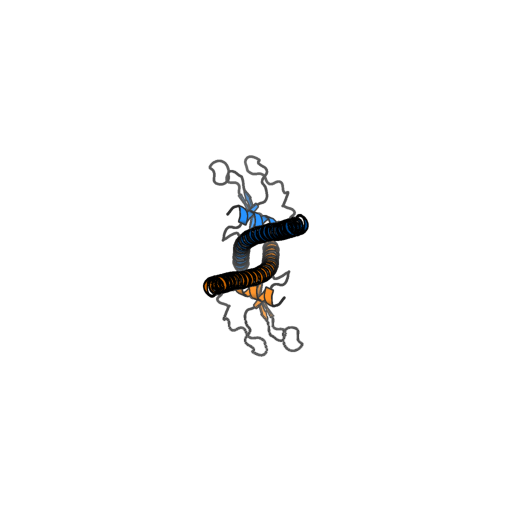.75 89 MET A N 1
ATOM 729 C CA . MET A 1 89 ? -1.678 11.641 0.187 1 87.75 89 MET A CA 1
ATOM 730 C C . MET A 1 89 ? -0.671 12.086 1.245 1 87.75 89 MET A C 1
ATOM 732 O O . MET A 1 89 ? -0.786 13.18 1.801 1 87.75 89 MET A O 1
ATOM 736 N N . LEU A 1 90 ? 0.268 11.266 1.446 1 85.06 90 LEU A N 1
ATOM 737 C CA . LEU A 1 90 ? 1.284 11.578 2.443 1 85.06 90 LEU A CA 1
ATOM 738 C C . LEU A 1 90 ? 2.115 12.781 2.01 1 85.06 90 LEU A C 1
ATOM 740 O O . LEU A 1 90 ? 2.469 13.625 2.834 1 85.06 90 LEU A O 1
ATOM 744 N N . LYS A 1 91 ? 2.426 12.875 0.773 1 82.44 91 LYS A N 1
ATOM 745 C CA . LYS A 1 91 ? 3.172 14.016 0.252 1 82.44 91 LYS A CA 1
ATOM 746 C C . LYS A 1 91 ? 2.408 15.32 0.475 1 82.44 91 LYS A C 1
ATOM 748 O O . LYS A 1 91 ? 2.986 16.312 0.907 1 82.44 91 LYS A O 1
ATOM 753 N N . ILE A 1 92 ? 1.216 15.188 0.194 1 86.56 92 ILE A N 1
ATOM 754 C CA . ILE A 1 92 ? 0.367 16.359 0.344 1 86.56 92 ILE A CA 1
ATOM 755 C C . ILE A 1 92 ? 0.3 16.766 1.815 1 86.56 92 ILE A C 1
ATOM 757 O O . ILE A 1 92 ? 0.427 17.953 2.148 1 86.56 92 ILE A O 1
ATOM 761 N N . MET A 1 93 ? 0.124 15.812 2.65 1 81.5 93 MET A N 1
ATOM 762 C CA . MET A 1 93 ? 0.016 16.094 4.082 1 81.5 93 MET A CA 1
ATOM 763 C C . MET A 1 93 ? 1.323 16.656 4.625 1 81.5 93 MET A C 1
ATOM 765 O O . MET A 1 93 ? 1.312 17.531 5.484 1 81.5 93 MET A O 1
ATOM 769 N N . LYS A 1 94 ? 2.418 16.234 4.148 1 79.62 94 LYS A N 1
ATOM 770 C CA . LYS A 1 94 ? 3.721 16.734 4.574 1 79.62 94 LYS A CA 1
ATOM 771 C C . LYS A 1 94 ? 3.908 18.203 4.156 1 79.62 94 LYS A C 1
ATOM 773 O O . LYS A 1 94 ? 4.438 19 4.922 1 79.62 94 LYS A O 1
ATOM 778 N N . MET A 1 95 ? 3.5 18.453 2.973 1 83.62 95 MET A N 1
ATOM 779 C CA . MET A 1 95 ? 3.584 19.828 2.49 1 83.62 95 MET A CA 1
ATOM 780 C C . MET A 1 95 ? 2.746 20.75 3.357 1 83.62 95 MET A C 1
ATOM 782 O O . MET A 1 95 ? 3.178 21.859 3.682 1 83.62 95 MET A O 1
ATOM 786 N N . LYS A 1 96 ? 1.568 20.312 3.715 1 82.12 96 LYS A N 1
ATOM 787 C CA . LYS A 1 96 ? 0.693 21.109 4.574 1 82.12 96 LYS A CA 1
ATOM 788 C C . LYS A 1 96 ? 1.324 21.328 5.945 1 82.12 96 LYS A C 1
ATOM 790 O O . LYS A 1 96 ? 1.247 22.438 6.496 1 82.12 96 LYS A O 1
ATOM 795 N N . GLU A 1 97 ? 1.899 20.297 6.504 1 77.81 97 GLU A N 1
ATOM 796 C CA . GLU A 1 97 ? 2.58 20.391 7.793 1 77.81 97 GLU A CA 1
ATOM 797 C C . GLU A 1 97 ? 3.719 21.406 7.738 1 77.81 97 GLU A C 1
ATOM 799 O O . GLU A 1 97 ? 3.896 22.203 8.664 1 77.81 97 GLU A O 1
ATOM 804 N N . GLU A 1 98 ? 4.352 21.422 6.648 1 77.75 98 GLU A N 1
ATOM 805 C CA . GLU A 1 98 ? 5.453 22.375 6.477 1 77.75 98 GLU A CA 1
ATOM 806 C C . GLU A 1 98 ? 4.945 23.812 6.402 1 77.75 98 GLU A C 1
ATOM 808 O O . GLU A 1 98 ? 5.559 24.719 6.965 1 77.75 98 GLU A O 1
ATOM 813 N N . LEU A 1 99 ? 3.871 23.969 5.824 1 77.81 99 LEU A N 1
ATOM 814 C CA . LEU A 1 99 ? 3.266 25.281 5.711 1 77.81 99 LEU A CA 1
ATOM 815 C C . LEU A 1 99 ? 2.787 25.781 7.07 1 77.81 99 LEU A C 1
ATOM 817 O O . LEU A 1 99 ? 2.994 26.953 7.422 1 77.81 99 LEU A O 1
ATOM 821 N N . VAL A 1 100 ? 2.221 24.906 7.809 1 74.56 100 VAL A N 1
ATOM 822 C CA . VAL A 1 100 ? 1.733 25.25 9.141 1 74.56 100 VAL A CA 1
ATOM 823 C C . VAL A 1 100 ? 2.912 25.578 10.047 1 74.56 100 VAL A C 1
ATOM 825 O O . VAL A 1 100 ? 2.854 26.531 10.828 1 74.56 100 VAL A O 1
ATOM 828 N N . GLY A 1 101 ? 3.895 24.797 9.914 1 71.5 101 GLY A N 1
ATOM 829 C CA . GLY A 1 101 ? 5.102 25.094 10.672 1 71.5 101 GLY A CA 1
ATOM 830 C C . GLY A 1 101 ? 5.699 26.453 10.344 1 71.5 101 GLY A C 1
ATOM 831 O O . GLY A 1 101 ? 6.09 27.188 11.25 1 71.5 101 GLY A O 1
ATOM 832 N N . ALA A 1 102 ? 5.715 26.812 9.156 1 68.56 102 ALA A N 1
ATOM 833 C CA . ALA A 1 102 ? 6.238 28.109 8.711 1 68.56 102 ALA A CA 1
ATOM 834 C C . ALA A 1 102 ? 5.391 29.25 9.25 1 68.56 102 ALA A C 1
ATOM 836 O O . ALA A 1 102 ? 5.922 30.281 9.68 1 68.56 102 ALA A O 1
ATOM 837 N N . TYR A 1 103 ? 4.141 29.094 9.367 1 69.81 103 TYR A N 1
ATOM 838 C CA . TYR A 1 103 ? 3.219 30.109 9.883 1 69.81 103 TYR A CA 1
ATOM 839 C C . TYR A 1 103 ? 3.381 30.281 11.383 1 69.81 103 TYR A C 1
ATOM 841 O O . TYR A 1 103 ? 3.371 31.406 11.898 1 69.81 103 TYR A O 1
ATOM 849 N N . SER A 1 104 ? 3.484 29.141 12.094 1 69.88 104 SER A N 1
ATOM 850 C CA . SER A 1 104 ? 3.695 29.188 13.539 1 69.88 104 SER A CA 1
ATOM 851 C C . SER A 1 104 ? 4.984 29.922 13.883 1 69.88 104 SER A C 1
ATOM 853 O O . SER A 1 104 ? 5.02 30.703 14.836 1 69.88 104 SER A O 1
ATOM 855 N N . ASP A 1 105 ? 5.988 29.719 13.062 1 65.44 105 ASP A N 1
ATOM 856 C CA . ASP A 1 105 ? 7.258 30.422 13.273 1 65.44 105 ASP A CA 1
ATOM 857 C C . ASP A 1 105 ? 7.094 31.922 13.086 1 65.44 105 ASP A C 1
ATOM 859 O O . ASP A 1 105 ? 7.648 32.719 13.852 1 65.44 105 ASP A O 1
ATOM 863 N N . ARG A 1 106 ? 6.324 32.312 12.203 1 65.19 106 ARG A N 1
ATOM 864 C CA . ARG A 1 106 ? 6.055 33.719 11.945 1 65.19 106 ARG A CA 1
ATOM 865 C C . ARG A 1 106 ? 5.273 34.344 13.094 1 65.19 106 ARG A C 1
ATOM 867 O O . ARG A 1 106 ? 5.574 35.469 13.516 1 65.19 106 ARG A O 1
ATOM 874 N N . GLU A 1 107 ? 4.332 33.688 13.633 1 61.78 107 GLU A N 1
ATOM 875 C CA . GLU A 1 107 ? 3.543 34.188 14.758 1 61.78 107 GLU A CA 1
ATOM 876 C C . GLU A 1 107 ? 4.406 34.375 16 1 61.78 107 GLU A C 1
ATOM 878 O O . GLU A 1 107 ? 4.266 35.344 16.734 1 61.78 107 GLU A O 1
ATOM 883 N N . ILE A 1 108 ? 5.254 33.375 16.188 1 63 108 ILE A N 1
ATOM 884 C CA . ILE A 1 108 ? 6.164 33.438 17.312 1 63 108 ILE A CA 1
ATOM 885 C C . ILE A 1 108 ? 7.062 34.688 17.172 1 63 108 ILE A C 1
ATOM 887 O O . ILE A 1 108 ? 7.262 35.438 18.125 1 63 108 ILE A O 1
ATOM 891 N N . MET A 1 109 ? 7.504 34.938 15.992 1 65 109 MET A N 1
ATOM 892 C CA . MET A 1 109 ? 8.336 36.094 15.734 1 65 109 MET A CA 1
ATOM 893 C C . MET A 1 109 ? 7.555 37.406 15.961 1 65 109 MET A C 1
ATOM 895 O O . MET A 1 109 ? 8.07 38.344 16.547 1 65 109 MET A O 1
ATOM 899 N N . GLU A 1 110 ? 6.332 37.406 15.609 1 60.94 110 GLU A N 1
ATOM 900 C CA . GLU A 1 110 ? 5.48 38.594 15.781 1 60.94 110 GLU A CA 1
ATOM 901 C C . GLU A 1 110 ? 5.215 38.844 17.266 1 60.94 110 GLU A C 1
ATOM 903 O O . GLU A 1 110 ? 5.234 40 17.703 1 60.94 110 GLU A O 1
ATOM 908 N N . MET A 1 111 ? 5.051 37.844 18.047 1 60.06 111 MET A N 1
ATOM 909 C CA . MET A 1 111 ? 4.836 38 19.484 1 60.06 111 MET A CA 1
ATOM 910 C C . MET A 1 111 ? 6.094 38.5 20.172 1 60.06 111 MET A C 1
ATOM 912 O O . MET A 1 111 ? 6.016 39.344 21.062 1 60.06 111 MET A O 1
ATOM 916 N N . GLU A 1 112 ? 7.199 38.031 19.672 1 58.75 112 GLU A N 1
ATOM 917 C CA . GLU A 1 112 ? 8.469 38.5 20.219 1 58.75 112 GLU A CA 1
ATOM 918 C C . GLU A 1 112 ? 8.68 39.969 19.906 1 58.75 112 GLU A C 1
ATOM 920 O O . GLU A 1 112 ? 9.125 40.75 20.766 1 58.75 112 GLU A O 1
ATOM 925 N N . VAL A 1 113 ? 8.344 40.406 18.75 1 59.09 113 VAL A N 1
ATOM 926 C CA . VAL A 1 113 ? 8.453 41.812 18.344 1 59.09 113 VAL A CA 1
ATOM 927 C C . VAL A 1 113 ? 7.496 42.656 19.156 1 59.09 113 VAL A C 1
ATOM 929 O O . VAL A 1 113 ? 7.875 43.719 19.641 1 59.09 113 VAL A O 1
ATOM 932 N N . GLU A 1 114 ? 6.309 42.188 19.438 1 63.03 114 GLU A N 1
ATOM 933 C CA . GLU A 1 114 ? 5.336 42.906 20.25 1 63.03 114 GLU A CA 1
ATOM 934 C C . GLU A 1 114 ? 5.816 43.062 21.688 1 63.03 114 GLU A C 1
ATOM 936 O O . GLU A 1 114 ? 5.648 44.094 22.312 1 63.03 114 GLU A O 1
ATOM 941 N N . SER A 1 115 ? 6.363 42 22.156 1 63.12 115 SER A N 1
ATOM 942 C CA . SER A 1 115 ? 6.906 42 23.516 1 63.12 115 SER A CA 1
ATOM 943 C C . SER A 1 115 ? 8.055 43 23.641 1 63.12 115 SER A C 1
ATOM 945 O O . SER A 1 115 ? 8.117 43.75 24.609 1 63.12 115 SER A O 1
ATOM 947 N N . ALA A 1 116 ? 8.852 43.031 22.562 1 60.28 116 ALA A N 1
ATOM 948 C CA . ALA A 1 116 ? 9.953 43.969 22.547 1 60.28 116 ALA A CA 1
ATOM 949 C C . ALA A 1 116 ? 9.43 45.406 22.484 1 60.28 116 ALA A C 1
ATOM 951 O O . ALA A 1 116 ? 9.938 46.281 23.188 1 60.28 116 ALA A O 1
ATOM 952 N N . PHE A 1 117 ? 8.391 45.625 21.797 1 59.69 117 PHE A N 1
ATOM 953 C CA . PHE A 1 117 ? 7.762 46.938 21.703 1 59.69 117 PHE A CA 1
ATOM 954 C C . PHE A 1 117 ? 7.164 47.375 23.031 1 59.69 117 PHE A C 1
ATOM 956 O O . PHE A 1 117 ? 7.324 48.531 23.453 1 59.69 117 PHE A O 1
ATOM 963 N N . THR A 1 118 ? 6.445 46.438 23.688 1 65.31 118 THR A N 1
ATOM 964 C CA . THR A 1 118 ? 5.844 46.688 24.984 1 65.31 118 THR A CA 1
ATOM 965 C C . THR A 1 118 ? 6.918 47.031 26.016 1 65.31 118 THR A C 1
ATOM 967 O O . THR A 1 118 ? 6.742 47.938 26.828 1 65.31 118 THR A O 1
ATOM 970 N N . GLN A 1 119 ? 8.039 46.375 25.922 1 64.62 119 GLN A N 1
ATOM 971 C CA . GLN A 1 119 ? 9.156 46.656 26.812 1 64.62 119 GLN A CA 1
ATOM 972 C C . GLN A 1 119 ? 9.734 48.031 26.562 1 64.62 119 GLN A C 1
ATOM 974 O O . GLN A 1 119 ? 9.992 48.812 27.5 1 64.62 119 GLN A O 1
ATOM 979 N N . ILE A 1 120 ? 9.781 48.406 25.312 1 59.53 120 ILE A N 1
ATOM 980 C CA . ILE A 1 120 ? 10.289 49.688 24.922 1 59.53 120 ILE A CA 1
ATOM 981 C C . ILE A 1 120 ? 9.305 50.781 25.328 1 59.53 120 ILE A C 1
ATOM 983 O O . ILE A 1 120 ? 9.703 51.844 25.828 1 59.53 120 ILE A O 1
ATOM 987 N N . GLU A 1 121 ? 8.031 50.562 25.219 1 60.09 121 GLU A N 1
ATOM 988 C CA . GLU A 1 121 ? 6.996 51.5 25.641 1 60.09 121 GLU A CA 1
ATOM 989 C C . GLU A 1 121 ? 7.051 51.719 27.141 1 60.09 121 GLU A C 1
ATOM 991 O O . GLU A 1 121 ? 6.922 52.875 27.594 1 60.09 121 GLU A O 1
ATOM 996 N N . GLU A 1 122 ? 7.27 50.688 27.875 1 63.56 122 GLU A N 1
ATOM 997 C CA . GLU A 1 122 ? 7.359 50.781 29.328 1 63.56 122 GLU A CA 1
ATOM 998 C C . GLU A 1 122 ? 8.578 51.625 29.75 1 63.56 122 GLU A C 1
ATOM 1000 O O . GLU A 1 122 ? 8.484 52.438 30.656 1 63.56 122 GLU A O 1
ATOM 1005 N N . GLN A 1 123 ? 9.648 51.469 28.984 1 62 123 GLN A N 1
ATOM 1006 C CA . GLN A 1 123 ? 10.867 52.25 29.266 1 62 123 GLN A CA 1
ATOM 1007 C C . GLN A 1 123 ? 10.68 53.719 28.922 1 62 123 GLN A C 1
ATOM 1009 O O . GLN A 1 123 ? 11.133 54.594 29.656 1 62 123 GLN A O 1
ATOM 1014 N N . CYS A 1 124 ? 9.938 53.938 27.906 1 54.97 124 CYS A N 1
ATOM 1015 C CA . CYS A 1 124 ? 9.641 55.312 27.516 1 54.97 124 CYS A CA 1
ATOM 1016 C C . CYS A 1 124 ? 8.727 55.969 28.547 1 54.97 124 CYS A C 1
ATOM 1018 O O . CYS A 1 124 ? 8.953 57.125 28.922 1 54.97 124 CYS A O 1
ATOM 1020 N N . ARG A 1 125 ? 7.77 55.219 29.031 1 63.25 125 ARG A N 1
ATOM 1021 C CA . ARG A 1 125 ? 6.855 55.75 30.031 1 63.25 125 ARG A CA 1
ATOM 1022 C C . ARG A 1 125 ? 7.598 56.094 31.328 1 63.25 125 ARG A C 1
ATOM 1024 O O . ARG A 1 125 ? 7.316 57.094 31.953 1 63.25 125 ARG A O 1
ATOM 1031 N N . SER A 1 126 ? 8.586 55.25 31.656 1 64.69 126 SER A N 1
ATOM 1032 C CA . SER A 1 126 ? 9.406 55.5 32.844 1 64.69 126 SER A CA 1
ATOM 1033 C C . SER A 1 126 ? 10.273 56.719 32.688 1 64.69 126 SER A C 1
ATOM 1035 O O . SER A 1 126 ? 10.414 57.531 33.625 1 64.69 126 SER A O 1
ATOM 1037 N N . PHE A 1 127 ? 10.781 56.969 31.562 1 59 127 PHE A N 1
ATOM 1038 C CA . PHE A 1 127 ? 11.617 58.125 31.266 1 59 127 PHE A CA 1
ATOM 1039 C C . PHE A 1 127 ? 10.797 59.406 31.312 1 59 127 PHE A C 1
ATOM 1041 O O . PHE A 1 127 ? 11.242 60.438 31.859 1 59 127 PHE A O 1
ATOM 1048 N N . VAL A 1 128 ? 9.656 59.344 30.859 1 63.91 128 VAL A N 1
ATOM 1049 C CA . VAL A 1 128 ? 8.766 60.5 30.859 1 63.91 128 VAL A CA 1
ATOM 1050 C C . VAL A 1 128 ? 8.383 60.844 32.312 1 63.91 128 VAL A C 1
ATOM 1052 O O . VAL A 1 128 ? 8.352 62.031 32.656 1 63.91 128 VAL A O 1
ATOM 1055 N N . LYS A 1 129 ? 8.195 59.875 33.156 1 67.94 129 LYS A N 1
ATOM 1056 C CA . LYS A 1 129 ? 7.879 60.094 34.562 1 67.94 129 LYS A CA 1
ATOM 1057 C C . LYS A 1 129 ? 9.047 60.75 35.281 1 67.94 129 LYS A C 1
ATOM 1059 O O . LYS A 1 129 ? 8.859 61.656 36.094 1 67.94 129 LYS A O 1
ATOM 1064 N N . MET A 1 130 ? 10.172 60.344 34.938 1 63.91 130 MET A N 1
ATOM 1065 C CA . MET A 1 130 ? 11.375 60.906 35.562 1 63.91 130 MET A CA 1
ATOM 1066 C C . MET A 1 130 ? 11.578 62.344 35.188 1 63.91 130 MET A C 1
ATOM 1068 O O . MET A 1 130 ? 11.93 63.188 36.031 1 63.91 130 MET A O 1
ATOM 1072 N N . LYS A 1 131 ? 11.227 62.75 34.062 1 63.09 131 LYS A N 1
ATOM 1073 C CA . LYS A 1 131 ? 11.352 64.125 33.562 1 63.09 131 LYS A CA 1
ATOM 1074 C C . LYS A 1 131 ? 10.336 65 34.219 1 63.09 131 LYS A C 1
ATOM 1076 O O . LYS A 1 131 ? 10.664 66.125 34.625 1 63.09 131 LYS A O 1
ATOM 1081 N N . ASP A 1 132 ? 9.219 64.438 34.375 1 64 132 ASP A N 1
ATOM 1082 C CA . ASP A 1 132 ? 8.172 65.25 35.031 1 64 132 ASP A CA 1
ATOM 1083 C C . ASP A 1 132 ? 8.516 65.5 36.5 1 64 132 ASP A C 1
ATOM 1085 O O . ASP A 1 132 ? 8.266 66.562 37 1 64 132 ASP A O 1
ATOM 1089 N N . GLU A 1 133 ? 9.141 64.625 37.094 1 68.94 133 GLU A N 1
ATOM 1090 C CA . GLU A 1 133 ? 9.555 64.812 38.5 1 68.94 133 GLU A CA 1
ATOM 1091 C C . GLU A 1 133 ? 10.703 65.812 38.625 1 68.94 133 GLU A C 1
ATOM 1093 O O . GLU A 1 133 ? 10.75 66.562 39.594 1 68.94 133 GLU A O 1
ATOM 1098 N N . CYS A 1 134 ? 11.531 66 37.75 1 64.69 134 CYS A N 1
ATOM 1099 C CA . CYS A 1 134 ? 12.625 67 37.781 1 64.69 134 CYS A CA 1
ATOM 1100 C C . CYS A 1 134 ? 12.117 68.438 37.594 1 64.69 134 CYS A C 1
ATOM 1102 O O . CYS A 1 134 ? 12.617 69.312 38.219 1 64.69 134 CYS A O 1
ATOM 1104 N N . PHE A 1 135 ? 11.156 68.562 36.875 1 65.56 135 PHE A N 1
ATOM 1105 C CA . PHE A 1 135 ? 10.578 69.938 36.656 1 65.56 135 PHE A CA 1
ATOM 1106 C C . PHE A 1 135 ? 9.859 70.375 37.938 1 65.56 135 PHE A C 1
ATOM 1108 O O . PHE A 1 135 ? 9.836 71.562 38.219 1 65.56 135 PHE A O 1
ATOM 1115 N N . LEU A 1 136 ? 9.422 69.688 38.688 1 64.81 136 LEU A N 1
ATOM 1116 C CA . LEU A 1 136 ? 8.742 70.062 39.906 1 64.81 136 LEU A CA 1
ATOM 1117 C C . LEU A 1 136 ? 9.75 70.438 40.969 1 64.81 136 LEU A C 1
ATOM 1119 O O . LEU A 1 136 ? 9.492 71.375 41.781 1 64.81 136 LEU A O 1
ATOM 1123 N N . TYR A 1 137 ? 10.836 69.938 40.969 1 61.31 137 TYR A N 1
ATOM 1124 C CA . TYR A 1 137 ? 11.773 70.188 42.062 1 61.31 137 TYR A CA 1
ATOM 1125 C C . TYR A 1 137 ? 12.734 71.312 41.656 1 61.31 137 TYR A C 1
ATOM 1127 O O . TYR A 1 137 ? 13.523 71.812 42.469 1 61.31 137 TYR A O 1
ATOM 1135 N N . GLY A 1 138 ? 12.789 71.562 40.469 1 55.25 138 GLY A N 1
ATOM 1136 C CA . GLY A 1 138 ? 13.664 72.688 40.062 1 55.25 138 GLY A CA 1
ATOM 1137 C C . GLY A 1 138 ? 12.953 74 39.938 1 55.25 138 GLY A C 1
ATOM 1138 O O . GLY A 1 138 ? 13.516 74.938 39.406 1 55.25 138 GLY A O 1
ATOM 1139 N N . GLY A 1 139 ? 11.719 74.062 40.219 1 44.34 139 GLY A N 1
ATOM 1140 C CA . GLY A 1 139 ? 11.219 75.375 40.5 1 44.34 139 GLY A CA 1
ATOM 1141 C C . GLY A 1 139 ? 11.453 75.812 41.906 1 44.34 139 GLY A C 1
ATOM 1142 O O . GLY A 1 139 ? 11.664 75 42.812 1 44.34 139 GLY A O 1
ATOM 1143 N N . MET B 1 1 ? -4.949 -4.641 15.062 1 48.47 1 MET B N 1
ATOM 1144 C CA . MET B 1 1 ? -4.816 -5.777 14.156 1 48.47 1 MET B CA 1
ATOM 1145 C C . MET B 1 1 ? -6.07 -5.945 13.305 1 48.47 1 MET B C 1
ATOM 1147 O O . MET B 1 1 ? -5.977 -6.125 12.094 1 48.47 1 MET B O 1
ATOM 1151 N N . GLU B 1 2 ? -7.27 -5.867 13.977 1 55.38 2 GLU B N 1
ATOM 1152 C CA . GLU B 1 2 ? -8.555 -6.043 13.312 1 55.38 2 GLU B CA 1
ATOM 1153 C C . GLU B 1 2 ? -8.82 -4.922 12.312 1 55.38 2 GLU B C 1
ATOM 1155 O O . GLU B 1 2 ? -9.305 -5.168 11.203 1 55.38 2 GLU B O 1
ATOM 1160 N N . ASP B 1 3 ? -8.289 -3.77 12.602 1 63.19 3 ASP B N 1
ATOM 1161 C CA . ASP B 1 3 ? -8.57 -2.602 11.773 1 63.19 3 ASP B CA 1
ATOM 1162 C C . ASP B 1 3 ? -7.754 -2.641 10.477 1 63.19 3 ASP B C 1
ATOM 1164 O O . ASP B 1 3 ? -8.281 -2.348 9.406 1 63.19 3 ASP B O 1
ATOM 1168 N N . VAL B 1 4 ? -6.641 -3.348 10.539 1 67.12 4 VAL B N 1
ATOM 1169 C CA . VAL B 1 4 ? -5.75 -3.416 9.391 1 67.12 4 VAL B CA 1
ATOM 1170 C C . VAL B 1 4 ? -6.293 -4.426 8.375 1 67.12 4 VAL B C 1
ATOM 1172 O O . VAL B 1 4 ? -6.305 -4.164 7.172 1 67.12 4 VAL B O 1
ATOM 1175 N N . LYS B 1 5 ? -6.809 -5.488 8.961 1 73.81 5 LYS B N 1
ATOM 1176 C CA . LYS B 1 5 ? -7.371 -6.516 8.094 1 73.81 5 LYS B CA 1
ATOM 1177 C C . LYS B 1 5 ? -8.617 -6.012 7.379 1 73.81 5 LYS B C 1
ATOM 1179 O O . LYS B 1 5 ? -8.852 -6.336 6.215 1 73.81 5 LYS B O 1
ATOM 1184 N N . LEU B 1 6 ? -9.281 -5.25 8.102 1 77.38 6 LEU B N 1
ATOM 1185 C CA . LEU B 1 6 ? -10.5 -4.711 7.508 1 77.38 6 LEU B CA 1
ATOM 1186 C C . LEU B 1 6 ? -10.172 -3.818 6.312 1 77.38 6 LEU B C 1
ATOM 1188 O O . LEU B 1 6 ? -10.867 -3.867 5.293 1 77.38 6 LEU B O 1
ATOM 1192 N N . ASP B 1 7 ? -9.109 -3.139 6.434 1 85.75 7 ASP B N 1
ATOM 1193 C CA . ASP B 1 7 ? -8.727 -2.242 5.352 1 85.75 7 ASP B CA 1
ATOM 1194 C C . ASP B 1 7 ? -8.242 -3.031 4.133 1 85.75 7 ASP B C 1
ATOM 1196 O O . ASP B 1 7 ? -8.664 -2.758 3.006 1 85.75 7 ASP B O 1
ATOM 1200 N N . LEU B 1 8 ? -7.551 -4.109 4.383 1 94.5 8 LEU B N 1
ATOM 1201 C CA . LEU B 1 8 ? -7.047 -4.922 3.281 1 94.5 8 LEU B CA 1
ATOM 1202 C C . LEU B 1 8 ? -8.188 -5.652 2.58 1 94.5 8 LEU B C 1
ATOM 1204 O O . LEU B 1 8 ? -8.195 -5.766 1.353 1 94.5 8 LEU B O 1
ATOM 1208 N N . ASN B 1 9 ? -9.172 -6.125 3.375 1 94.56 9 ASN B N 1
ATOM 1209 C CA . ASN B 1 9 ? -10.328 -6.801 2.803 1 94.56 9 ASN B CA 1
ATOM 1210 C C . ASN B 1 9 ? -11.133 -5.871 1.896 1 94.56 9 ASN B C 1
ATOM 1212 O O . ASN B 1 9 ? -11.672 -6.305 0.875 1 94.56 9 ASN B O 1
ATOM 1216 N N . ARG B 1 10 ? -11.242 -4.711 2.346 1 93.06 10 ARG B N 1
ATOM 1217 C CA . ARG B 1 10 ? -11.969 -3.73 1.544 1 93.06 10 ARG B CA 1
ATOM 1218 C C . ARG B 1 10 ? -11.219 -3.412 0.255 1 93.06 10 ARG B C 1
ATOM 1220 O O . ARG B 1 10 ? -11.812 -3.371 -0.823 1 93.06 10 ARG B O 1
ATOM 1227 N N . ILE B 1 11 ? -9.93 -3.254 0.327 1 93.88 11 ILE B N 1
ATOM 1228 C CA . ILE B 1 11 ? -9.094 -2.883 -0.806 1 93.88 11 ILE B CA 1
ATOM 1229 C C . ILE B 1 11 ? -9.062 -4.023 -1.823 1 93.88 11 ILE B C 1
ATOM 1231 O O . ILE B 1 11 ? -9.102 -3.781 -3.033 1 93.88 11 ILE B O 1
ATOM 1235 N N . CYS B 1 12 ? -9.078 -5.246 -1.341 1 96.56 12 CYS B N 1
ATOM 1236 C CA . CYS B 1 12 ? -8.836 -6.387 -2.217 1 96.56 12 CYS B CA 1
ATOM 1237 C C . CYS B 1 12 ? -10.117 -7.18 -2.443 1 96.56 12 CYS B C 1
ATOM 1239 O O . CYS B 1 12 ? -10.07 -8.352 -2.836 1 96.56 12 CYS B O 1
ATOM 1241 N N . LEU B 1 13 ? -11.203 -6.621 -2.176 1 95.19 13 LEU B N 1
ATOM 1242 C CA . LEU B 1 13 ? -12.484 -7.281 -2.43 1 95.19 13 LEU B CA 1
ATOM 1243 C C . LEU B 1 13 ? -12.758 -7.363 -3.928 1 95.19 13 LEU B C 1
ATOM 1245 O O . LEU B 1 13 ? -12.875 -6.336 -4.602 1 95.19 13 LEU B O 1
ATOM 1249 N N . ASP B 1 14 ? -12.805 -8.547 -4.461 1 95 14 ASP B N 1
ATOM 1250 C CA . ASP B 1 14 ? -13.188 -8.758 -5.855 1 95 14 ASP B CA 1
ATOM 1251 C C . ASP B 1 14 ? -14.703 -8.898 -6 1 95 14 ASP B C 1
ATOM 1253 O O . ASP B 1 14 ? -15.242 -10 -5.887 1 95 14 ASP B O 1
ATOM 1257 N N . LYS B 1 15 ? -15.375 -7.891 -6.316 1 93.5 15 LYS B N 1
ATOM 1258 C CA . LYS B 1 15 ? -16.828 -7.848 -6.387 1 93.5 15 LYS B CA 1
ATOM 1259 C C . LYS B 1 15 ? -17.344 -8.703 -7.535 1 93.5 15 LYS B C 1
ATOM 1261 O O . LYS B 1 15 ? -18.516 -9.094 -7.551 1 93.5 15 LYS B O 1
ATOM 1266 N N . GLU B 1 16 ? -16.516 -8.961 -8.492 1 94.31 16 GLU B N 1
ATOM 1267 C CA . GLU B 1 16 ? -16.938 -9.711 -9.672 1 94.31 16 GLU B CA 1
ATOM 1268 C C . GLU B 1 16 ? -16.672 -11.203 -9.5 1 94.31 16 GLU B C 1
ATOM 1270 O O . GLU B 1 16 ? -16.953 -11.992 -10.398 1 94.31 16 GLU B O 1
ATOM 1275 N N . ASP B 1 17 ? -16.172 -11.555 -8.398 1 94.88 17 ASP B N 1
ATOM 1276 C CA . ASP B 1 17 ? -15.953 -12.977 -8.156 1 94.88 17 ASP B CA 1
ATOM 1277 C C . ASP B 1 17 ? -17.266 -13.742 -8.141 1 94.88 17 ASP B C 1
ATOM 1279 O O . ASP B 1 17 ? -18.156 -13.461 -7.324 1 94.88 17 ASP B O 1
ATOM 1283 N N . PRO B 1 18 ? -17.406 -14.758 -8.977 1 93.94 18 PRO B N 1
ATOM 1284 C CA . PRO B 1 18 ? -18.656 -15.508 -9.039 1 93.94 18 PRO B CA 1
ATOM 1285 C C . PRO B 1 18 ? -18.922 -16.312 -7.766 1 93.94 18 PRO B C 1
ATOM 1287 O O . PRO B 1 18 ? -20.062 -16.703 -7.508 1 93.94 18 PRO B O 1
ATOM 1290 N N . MET B 1 19 ? -17.906 -16.484 -6.977 1 94.19 19 MET B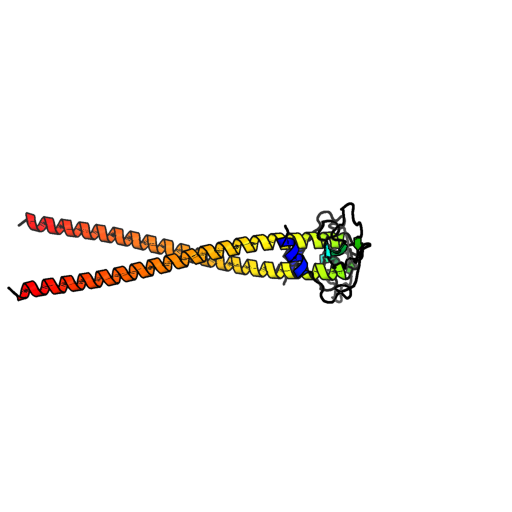 N 1
ATOM 1291 C CA . MET B 1 19 ? -18.062 -17.312 -5.781 1 94.19 19 MET B CA 1
ATOM 1292 C C . MET B 1 19 ? -18.297 -16.453 -4.551 1 94.19 19 MET B C 1
ATOM 1294 O O . MET B 1 19 ? -18.391 -16.969 -3.434 1 94.19 19 MET B O 1
ATOM 1298 N N . LEU B 1 20 ? -18.312 -15.211 -4.816 1 92.75 20 LEU B N 1
ATOM 1299 C CA . LEU B 1 20 ? -18.5 -14.297 -3.695 1 92.75 20 LEU B CA 1
ATOM 1300 C C . LEU B 1 20 ? -19.781 -14.617 -2.934 1 92.75 20 LEU B C 1
ATOM 1302 O O . LEU B 1 20 ? -19.797 -14.586 -1.701 1 92.75 20 LEU B O 1
ATOM 1306 N N . ASN B 1 21 ? -20.828 -15.062 -3.668 1 90.44 21 ASN B N 1
ATOM 1307 C CA . ASN B 1 21 ? -22.125 -15.359 -3.053 1 90.44 21 ASN B CA 1
ATOM 1308 C C . ASN B 1 21 ? -22.469 -16.844 -3.178 1 90.44 21 ASN B C 1
ATOM 1310 O O . ASN B 1 21 ? -23.641 -17.203 -3.145 1 90.44 21 ASN B O 1
ATOM 1314 N N . ALA B 1 22 ? -21.453 -17.578 -3.395 1 93.5 22 ALA B N 1
ATOM 1315 C CA . ALA B 1 22 ? -21.672 -19.031 -3.5 1 93.5 22 ALA B CA 1
ATOM 1316 C C . ALA B 1 22 ? -22.203 -19.594 -2.189 1 93.5 22 ALA B C 1
ATOM 1318 O O . ALA B 1 22 ? -21.812 -19.156 -1.107 1 93.5 22 ALA B O 1
ATOM 1319 N N . GLU B 1 23 ? -23.125 -20.531 -2.332 1 94 23 GLU B N 1
ATOM 1320 C CA . GLU B 1 23 ? -23.672 -21.188 -1.145 1 94 23 GLU B CA 1
ATOM 1321 C C . GLU B 1 23 ? -22.781 -22.344 -0.699 1 94 23 GLU B C 1
ATOM 1323 O O . GLU B 1 23 ? -22.969 -23.484 -1.137 1 94 23 GLU B O 1
ATOM 1328 N N . VAL B 1 24 ? -21.812 -22.062 0.108 1 95.88 24 VAL B N 1
ATOM 1329 C CA . VAL B 1 24 ? -20.938 -23.094 0.691 1 95.88 24 VAL B CA 1
ATOM 1330 C C . VAL B 1 24 ? -21.344 -23.328 2.146 1 95.88 24 VAL B C 1
ATOM 1332 O O . VAL B 1 24 ? -21.438 -22.391 2.934 1 95.88 24 VAL B O 1
ATOM 1335 N N . ARG B 1 25 ? -21.641 -24.578 2.432 1 96.69 25 ARG B N 1
ATOM 1336 C CA . ARG B 1 25 ? -22.078 -24.922 3.779 1 96.69 25 ARG B CA 1
ATOM 1337 C C . ARG B 1 25 ? -21.125 -25.922 4.43 1 96.69 25 ARG B C 1
ATOM 1339 O O . ARG B 1 25 ? -20.547 -26.766 3.75 1 96.69 25 ARG B O 1
ATOM 1346 N N . CYS B 1 26 ? -20.953 -25.734 5.746 1 96 26 CYS B N 1
ATOM 1347 C CA . CYS B 1 26 ? -20.156 -26.734 6.453 1 96 26 CYS B CA 1
ATOM 1348 C C . CYS B 1 26 ? -20.953 -28 6.723 1 96 26 CYS B C 1
ATOM 1350 O O . CYS B 1 26 ? -22.062 -28.156 6.195 1 96 26 CYS B O 1
ATOM 1352 N N . ASN B 1 27 ? -20.297 -28.844 7.484 1 90.81 27 ASN B N 1
ATOM 1353 C CA . ASN B 1 27 ? -20.906 -30.156 7.715 1 90.81 27 ASN B CA 1
ATOM 1354 C C . ASN B 1 27 ? -22.156 -30.031 8.578 1 90.81 27 ASN B C 1
ATOM 1356 O O . ASN B 1 27 ? -23.031 -30.906 8.547 1 90.81 27 ASN B O 1
ATOM 1360 N N . HIS B 1 28 ? -22.359 -28.906 9.383 1 91.88 28 HIS B N 1
ATOM 1361 C CA . HIS B 1 28 ? -23.531 -28.719 10.227 1 91.88 28 HIS B CA 1
ATOM 1362 C C . HIS B 1 28 ? -24.609 -27.922 9.492 1 91.88 28 HIS B C 1
ATOM 1364 O O . HIS B 1 28 ? -25.703 -27.719 10.023 1 91.88 28 HIS B O 1
ATOM 1370 N N . GLY B 1 29 ? -24.234 -27.484 8.273 1 94.12 29 GLY B N 1
ATOM 1371 C CA . GLY B 1 29 ? -25.25 -26.844 7.441 1 94.12 29 GLY B CA 1
ATOM 1372 C C . GLY B 1 29 ? -25.203 -25.328 7.516 1 94.12 29 GLY B C 1
ATOM 1373 O O . GLY B 1 29 ? -26.078 -24.656 6.977 1 94.12 29 GLY B O 1
ATOM 1374 N N . LEU B 1 30 ? -24.219 -24.859 8.07 1 94.25 30 LEU B N 1
ATOM 1375 C CA . LEU B 1 30 ? -24.109 -23.406 8.18 1 94.25 30 LEU B CA 1
ATOM 1376 C C . LEU B 1 30 ? -23.578 -22.812 6.883 1 94.25 30 LEU B C 1
ATOM 1378 O O . LEU B 1 30 ? -22.609 -23.312 6.305 1 94.25 30 LEU B O 1
ATOM 1382 N N . LEU B 1 31 ? -24.297 -21.781 6.457 1 96.06 31 LEU B N 1
ATOM 1383 C CA . LEU B 1 31 ? -23.812 -21.031 5.297 1 96.06 31 LEU B CA 1
ATOM 1384 C C . LEU B 1 31 ? -22.547 -20.266 5.637 1 96.06 31 LEU B C 1
ATOM 1386 O O . LEU B 1 31 ? -22.5 -19.547 6.645 1 96.06 31 LEU B O 1
ATOM 1390 N N . LEU B 1 32 ? -21.531 -20.453 4.75 1 96.69 32 LEU B N 1
ATOM 1391 C CA . LEU B 1 32 ? -20.234 -19.844 5.02 1 96.69 32 LEU B CA 1
ATOM 1392 C C . LEU B 1 32 ? -19.984 -18.688 4.07 1 96.69 32 LEU B C 1
ATOM 1394 O O . LEU B 1 32 ? -20.391 -18.719 2.908 1 96.69 32 LEU B O 1
ATOM 1398 N N . HIS B 1 33 ? -19.266 -17.672 4.578 1 94.94 33 HIS B N 1
ATOM 1399 C CA . HIS B 1 33 ? -18.875 -16.547 3.75 1 94.94 33 HIS B CA 1
ATOM 1400 C C . HIS B 1 33 ? -17.438 -16.688 3.254 1 94.94 33 HIS B C 1
ATOM 1402 O O . HIS B 1 33 ? -16.578 -17.219 3.967 1 94.94 33 HIS B O 1
ATOM 1408 N N . LEU B 1 34 ? -17.266 -16.156 2.068 1 96.31 34 LEU B N 1
ATOM 1409 C CA . LEU B 1 34 ? -15.922 -16.156 1.495 1 96.31 34 LEU B CA 1
ATOM 1410 C C . LEU B 1 34 ? -15.016 -15.164 2.232 1 96.31 34 LEU B C 1
ATOM 1412 O O . LEU B 1 34 ? -15.328 -13.977 2.312 1 96.31 34 LEU B O 1
ATOM 1416 N N . LYS B 1 35 ? -13.938 -15.68 2.764 1 95.25 35 LYS B N 1
ATOM 1417 C CA . LYS B 1 35 ? -12.977 -14.875 3.518 1 95.25 35 LYS B CA 1
ATOM 1418 C C . LYS B 1 35 ? -11.641 -14.781 2.787 1 95.25 35 LYS B C 1
ATOM 1420 O O . LYS B 1 35 ? -11.391 -15.539 1.844 1 95.25 35 LYS B O 1
ATOM 1425 N N . THR B 1 36 ? -10.828 -13.789 3.182 1 95.69 36 THR B N 1
ATOM 1426 C CA . THR B 1 36 ? -9.477 -13.648 2.65 1 95.69 36 THR B CA 1
ATOM 1427 C C . THR B 1 36 ? -8.438 -13.828 3.756 1 95.69 36 THR B C 1
ATOM 1429 O O . THR B 1 36 ? -8.555 -13.227 4.828 1 95.69 36 THR B O 1
ATOM 1432 N N . SER B 1 37 ? -7.488 -14.664 3.531 1 95.56 37 SER B N 1
ATOM 1433 C CA . SER B 1 37 ? -6.387 -14.883 4.465 1 95.56 37 SER B CA 1
ATOM 1434 C C . SER B 1 37 ? -5.297 -13.828 4.281 1 95.56 37 SER B C 1
ATOM 1436 O O . SER B 1 37 ? -4.965 -13.461 3.15 1 95.56 37 SER B O 1
ATOM 1438 N N . TRP B 1 38 ? -4.703 -13.375 5.344 1 94.25 38 TRP B N 1
ATOM 1439 C CA . TRP B 1 38 ? -3.58 -12.445 5.281 1 94.25 38 TRP B CA 1
ATOM 1440 C C . TRP B 1 38 ? -2.41 -12.953 6.117 1 94.25 38 TRP B C 1
ATOM 1442 O O . TRP B 1 38 ? -1.576 -12.172 6.57 1 94.25 38 TRP B O 1
ATOM 1452 N N . SER B 1 39 ? -2.504 -14.289 6.301 1 92.81 39 SER B N 1
ATOM 1453 C CA . SER B 1 39 ? -1.343 -14.898 6.938 1 92.81 39 SER B CA 1
ATOM 1454 C C . SER B 1 39 ? -0.115 -14.828 6.039 1 92.81 39 SER B C 1
ATOM 1456 O O . SER B 1 39 ? -0.24 -14.672 4.82 1 92.81 39 SER B O 1
ATOM 1458 N N . ASP B 1 40 ? 1.077 -15.008 6.523 1 89 40 ASP B N 1
ATOM 1459 C CA . ASP B 1 40 ? 2.33 -14.844 5.793 1 89 40 ASP B CA 1
ATOM 1460 C C . ASP B 1 40 ? 2.408 -15.797 4.605 1 89 40 ASP B C 1
ATOM 1462 O O . ASP B 1 40 ? 2.873 -15.422 3.525 1 89 40 ASP B O 1
ATOM 1466 N N . ASN B 1 41 ? 1.861 -16.953 4.777 1 92.12 41 ASN B N 1
ATOM 1467 C CA . ASN B 1 41 ? 2.033 -17.969 3.75 1 92.12 41 ASN B CA 1
ATOM 1468 C C . ASN B 1 41 ? 0.845 -18.016 2.795 1 92.12 41 ASN B C 1
ATOM 1470 O O . ASN B 1 41 ? 0.918 -18.625 1.731 1 92.12 41 ASN B O 1
ATOM 1474 N N . ASN B 1 42 ? -0.236 -17.328 3.119 1 94.38 42 ASN B N 1
ATOM 1475 C CA . ASN B 1 42 ? -1.446 -17.391 2.307 1 94.38 42 ASN B CA 1
ATOM 1476 C C . ASN B 1 42 ? -2.096 -16.016 2.152 1 94.38 42 ASN B C 1
ATOM 1478 O O . ASN B 1 42 ? -3.316 -15.891 2.242 1 94.38 42 ASN B O 1
ATOM 1482 N N . SER B 1 43 ? -1.241 -15.078 1.949 1 93.12 43 SER B N 1
ATOM 1483 C CA . SER B 1 43 ? -1.748 -13.711 1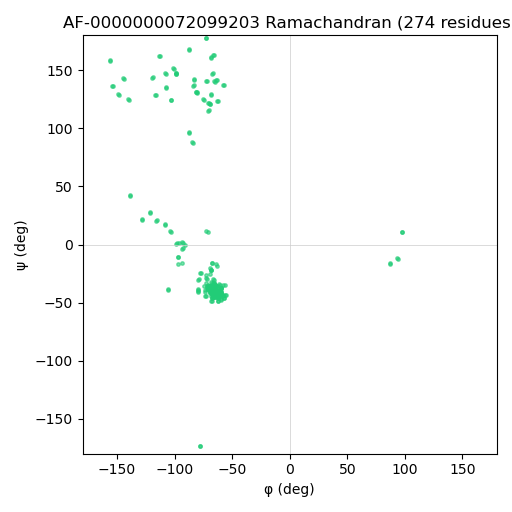.88 1 93.12 43 SER B CA 1
ATOM 1484 C C . SER B 1 43 ? -2.578 -13.492 0.62 1 93.12 43 SER B C 1
ATOM 1486 O O . SER B 1 43 ? -2.115 -13.773 -0.49 1 93.12 43 SER B O 1
ATOM 1488 N N . GLY B 1 44 ? -3.809 -13.117 0.901 1 94.06 44 GLY B N 1
ATOM 1489 C CA . GLY B 1 44 ? -4.676 -12.789 -0.219 1 94.06 44 GLY B CA 1
ATOM 1490 C C . GLY B 1 44 ? -5.516 -13.961 -0.687 1 94.06 44 GLY B C 1
ATOM 1491 O O . GLY B 1 44 ? -6.414 -13.797 -1.513 1 94.06 44 GLY B O 1
ATOM 1492 N N . ARG B 1 45 ? -5.191 -15.172 -0.211 1 95.94 45 ARG B N 1
ATOM 1493 C CA . ARG B 1 45 ? -5.938 -16.359 -0.627 1 95.94 45 ARG B CA 1
ATOM 1494 C C . ARG B 1 45 ? -7.332 -16.375 -0.008 1 95.94 45 ARG B C 1
ATOM 1496 O O . ARG B 1 45 ? -7.5 -16.031 1.166 1 95.94 45 ARG B O 1
ATOM 1503 N N . ARG B 1 46 ? -8.219 -16.797 -0.832 1 97.56 46 ARG B N 1
ATOM 1504 C CA . ARG B 1 46 ? -9.602 -16.844 -0.361 1 97.56 46 ARG B CA 1
ATOM 1505 C C . ARG B 1 46 ? -9.984 -18.25 0.089 1 97.56 46 ARG B C 1
ATOM 1507 O O . ARG B 1 46 ? -9.461 -19.234 -0.436 1 97.56 46 ARG B O 1
ATOM 1514 N N . PHE B 1 47 ? -10.883 -18.219 1.138 1 97.69 47 PHE B N 1
ATOM 1515 C CA . PHE B 1 47 ? -11.258 -19.5 1.703 1 97.69 47 PHE B CA 1
ATOM 1516 C C . PHE B 1 47 ? -12.617 -19.422 2.395 1 97.69 47 PHE B C 1
ATOM 1518 O O . PHE B 1 47 ? -13.141 -18.312 2.611 1 97.69 47 PHE B O 1
ATOM 1525 N N . TRP B 1 48 ? -13.25 -20.562 2.545 1 97.62 48 TRP B N 1
ATOM 1526 C CA . TRP B 1 48 ? -14.398 -20.734 3.432 1 97.62 48 TRP B CA 1
ATOM 1527 C C . TRP B 1 48 ? -14.016 -21.531 4.668 1 97.62 48 TRP B C 1
ATOM 1529 O O . TRP B 1 48 ? -13.266 -22.516 4.574 1 97.62 48 TRP B O 1
ATOM 1539 N N . SER B 1 49 ? -14.469 -21.047 5.797 1 96.56 49 SER B N 1
ATOM 1540 C CA . SER B 1 49 ? -14.25 -21.812 7.023 1 96.56 49 SER B CA 1
ATOM 1541 C C . SER B 1 49 ? -15.43 -21.672 7.977 1 96.56 49 SER B C 1
ATOM 1543 O O . SER B 1 49 ? -16.016 -20.594 8.086 1 96.56 49 SER B O 1
ATOM 1545 N N . CYS B 1 50 ? -15.688 -22.75 8.609 1 96.25 50 CYS B N 1
ATOM 1546 C CA . CYS B 1 50 ? -16.734 -22.719 9.617 1 96.25 50 CYS B CA 1
ATOM 1547 C C . CYS B 1 50 ? -16.312 -21.859 10.805 1 96.25 50 CYS B C 1
ATOM 1549 O O . CYS B 1 50 ? -15.141 -21.797 11.156 1 96.25 50 CYS B O 1
ATOM 1551 N N . THR B 1 51 ? -17.328 -21.203 11.406 1 91.88 51 THR B N 1
ATOM 1552 C CA . THR B 1 51 ? -17.062 -20.344 12.547 1 91.88 51 THR B CA 1
ATOM 1553 C C . THR B 1 51 ? -16.531 -21.141 13.727 1 91.88 51 THR B C 1
ATOM 1555 O O . THR B 1 51 ? -15.883 -20.594 14.617 1 91.88 51 THR B O 1
ATOM 1558 N N . TYR B 1 52 ? -16.703 -22.422 13.688 1 91.19 52 TYR B N 1
ATOM 1559 C CA . TYR B 1 52 ? -16.266 -23.281 14.766 1 91.19 52 TYR B CA 1
ATOM 1560 C C . TYR B 1 52 ? -14.992 -24.031 14.391 1 91.19 52 TYR B C 1
ATOM 1562 O O . TYR B 1 52 ? -14.57 -24.953 15.086 1 91.19 52 TYR B O 1
ATOM 1570 N N . TYR B 1 53 ? -14.445 -23.578 13.305 1 91.69 53 TYR B N 1
ATOM 1571 C CA . TYR B 1 53 ? -13.219 -24.234 12.852 1 91.69 53 TYR B CA 1
ATOM 1572 C C . TYR B 1 53 ? -12.141 -24.172 13.938 1 91.69 53 TYR B C 1
ATOM 1574 O O . TYR B 1 53 ? -11.875 -23.109 14.5 1 91.69 53 TYR B O 1
ATOM 1582 N N . GLY B 1 54 ? -11.492 -25.234 14.102 1 85.06 54 GLY B N 1
ATOM 1583 C CA . GLY B 1 54 ? -10.453 -25.312 15.117 1 85.06 54 GLY B CA 1
ATOM 1584 C C . GLY B 1 54 ? -10.977 -25.703 16.484 1 85.06 54 GLY B C 1
ATOM 1585 O O . GLY B 1 54 ? -10.203 -26.062 17.375 1 85.06 54 GLY B O 1
ATOM 1586 N N . SER B 1 55 ? -12.312 -25.531 16.5 1 83.88 55 SER B N 1
ATOM 1587 C CA . SER B 1 55 ? -12.906 -26.062 17.719 1 83.88 55 SER B CA 1
ATOM 1588 C C . SER B 1 55 ? -13.242 -27.547 17.562 1 83.88 55 SER B C 1
ATOM 1590 O O . SER B 1 55 ? -12.938 -28.156 16.531 1 83.88 55 SER B O 1
ATOM 1592 N N . ASN B 1 56 ? -13.57 -28.312 18.625 1 85.06 56 ASN B N 1
ATOM 1593 C CA . ASN B 1 56 ? -13.945 -29.719 18.562 1 85.06 56 ASN B CA 1
ATOM 1594 C C . ASN B 1 56 ? -15.32 -29.906 17.938 1 85.06 56 ASN B C 1
ATOM 1596 O O . ASN B 1 56 ? -15.797 -31.031 17.812 1 85.06 56 ASN B O 1
ATOM 1600 N N . LYS B 1 57 ? -15.914 -28.906 17.344 1 88.88 57 LYS B N 1
ATOM 1601 C CA . LYS B 1 57 ? -17.281 -29 16.859 1 88.88 57 LYS B CA 1
ATOM 1602 C C . LYS B 1 57 ? -17.328 -29.125 15.336 1 88.88 57 LYS B C 1
ATOM 1604 O O . LYS B 1 57 ? -18.203 -29.781 14.781 1 88.88 57 LYS B O 1
ATOM 1609 N N . CYS B 1 58 ? -16.469 -28.422 14.562 1 93.44 58 CYS B N 1
ATOM 1610 C CA . CYS B 1 58 ? -16.469 -28.453 13.102 1 93.44 58 CYS B CA 1
ATOM 1611 C C . CYS B 1 58 ? -15.094 -28.125 12.547 1 93.44 58 CYS B C 1
ATOM 1613 O O . CYS B 1 58 ? -14.43 -27.203 13.031 1 93.44 58 CYS B O 1
ATOM 1615 N N . ASN B 1 59 ? -14.602 -28.906 11.5 1 92.81 59 ASN B N 1
ATOM 1616 C CA . ASN B 1 59 ? -13.281 -28.688 10.93 1 92.81 59 ASN B CA 1
ATOM 1617 C C . ASN B 1 59 ? -13.359 -28.375 9.438 1 92.81 59 ASN B C 1
ATOM 1619 O O . ASN B 1 59 ? -12.398 -28.609 8.695 1 92.81 59 ASN B O 1
ATOM 1623 N N . PHE B 1 60 ? -14.5 -27.812 9.102 1 96.62 60 PHE B N 1
ATOM 1624 C CA . PHE B 1 60 ? -14.664 -27.547 7.676 1 96.62 60 PHE B CA 1
ATOM 1625 C C . PHE B 1 60 ? -13.82 -26.344 7.254 1 96.62 60 PHE B C 1
ATOM 1627 O O . PHE B 1 60 ? -13.914 -25.281 7.859 1 96.62 60 PHE B O 1
ATOM 1634 N N . PHE B 1 61 ? -13.016 -26.516 6.301 1 97.38 61 PHE B N 1
ATOM 1635 C CA . PHE B 1 61 ? -12.156 -25.5 5.68 1 97.38 61 PHE B CA 1
ATOM 1636 C C . PHE B 1 61 ? -11.938 -25.812 4.207 1 97.38 61 PHE B C 1
ATOM 1638 O O . PHE B 1 61 ? -11.609 -26.953 3.848 1 97.38 61 PHE B O 1
ATOM 1645 N N . LEU B 1 62 ? -12.18 -24.781 3.365 1 96.88 62 LEU B N 1
ATOM 1646 C CA . LEU B 1 62 ? -12.047 -24.984 1.926 1 96.88 62 LEU B CA 1
ATOM 1647 C C . LEU B 1 62 ? -11.398 -23.766 1.269 1 96.88 62 LEU B C 1
ATOM 1649 O O . LEU B 1 62 ? -11.914 -22.656 1.374 1 96.88 62 LEU B O 1
ATOM 1653 N N . TRP B 1 63 ? -10.289 -24.094 0.532 1 97.56 63 TRP B N 1
ATOM 1654 C CA . TRP B 1 63 ? -9.648 -23.016 -0.219 1 97.56 63 TRP B CA 1
ATOM 1655 C C . TRP B 1 63 ? -10.391 -22.766 -1.53 1 97.56 63 TRP B C 1
ATOM 1657 O O . TRP B 1 63 ? -10.742 -23.703 -2.244 1 97.56 63 TRP B O 1
ATOM 1667 N N . ARG B 1 64 ? -10.656 -21.516 -1.744 1 97 64 ARG B N 1
ATOM 1668 C CA . ARG B 1 64 ? -11.156 -21.125 -3.059 1 97 64 ARG B CA 1
ATOM 1669 C C . ARG B 1 64 ? -10.016 -21.016 -4.066 1 97 64 ARG B C 1
ATOM 1671 O O . ARG B 1 64 ? -10.172 -21.406 -5.23 1 97 64 ARG B O 1
ATOM 1678 N N . ASP B 1 65 ? -8.906 -20.469 -3.619 1 96.81 65 ASP B N 1
ATOM 1679 C CA . ASP B 1 65 ? -7.762 -20.188 -4.488 1 96.81 65 ASP B CA 1
ATOM 1680 C C . ASP B 1 65 ? -6.684 -21.25 -4.332 1 96.81 65 ASP B C 1
ATOM 1682 O O . ASP B 1 65 ? -6.57 -21.875 -3.273 1 96.81 65 ASP B O 1
ATOM 1686 N N . GLY B 1 66 ? -5.949 -21.422 -5.449 1 94.94 66 GLY B N 1
ATOM 1687 C CA . GLY B 1 66 ? -4.789 -22.297 -5.395 1 94.94 66 GLY B CA 1
ATOM 1688 C C . GLY B 1 66 ? -3.627 -21.688 -4.625 1 94.94 66 GLY B C 1
ATOM 1689 O O . GLY B 1 66 ? -3.729 -20.578 -4.113 1 94.94 66 GLY B O 1
ATOM 1690 N N . VAL B 1 67 ? -2.58 -22.516 -4.543 1 94.25 67 VAL B N 1
ATOM 1691 C CA . VAL B 1 67 ? -1.384 -22.078 -3.838 1 94.25 67 VAL B CA 1
ATOM 1692 C C . VAL B 1 67 ? -0.75 -20.906 -4.582 1 94.25 67 VAL B C 1
ATOM 1694 O O . VAL B 1 67 ? -0.669 -20.906 -5.812 1 94.25 67 VAL B O 1
ATOM 1697 N N . ILE B 1 68 ? -0.309 -19.984 -3.83 1 93.12 68 ILE B N 1
ATOM 1698 C CA . ILE B 1 68 ? 0.334 -18.797 -4.375 1 93.12 68 ILE B CA 1
ATOM 1699 C C . ILE B 1 68 ? 1.807 -19.094 -4.652 1 93.12 68 ILE B C 1
ATOM 1701 O O . ILE B 1 68 ? 2.479 -19.75 -3.855 1 93.12 68 ILE B O 1
ATOM 1705 N N . ASP B 1 69 ? 2.268 -18.625 -5.812 1 94.25 69 ASP B N 1
ATOM 1706 C CA . ASP B 1 69 ? 3.689 -18.812 -6.09 1 94.25 69 ASP B CA 1
ATOM 1707 C C . ASP B 1 69 ? 4.547 -17.953 -5.164 1 94.25 69 ASP B C 1
ATOM 1709 O O . ASP B 1 69 ? 4.07 -16.969 -4.602 1 94.25 69 ASP B O 1
ATOM 1713 N N . GLU B 1 70 ? 5.762 -18.312 -5.047 1 93.56 70 GLU B N 1
ATOM 1714 C CA . GLU B 1 70 ? 6.648 -17.703 -4.051 1 93.56 70 GLU B CA 1
ATOM 1715 C C . GLU B 1 70 ? 6.84 -16.219 -4.309 1 93.56 70 GLU B C 1
ATOM 1717 O O . GLU B 1 70 ? 6.879 -15.422 -3.371 1 93.56 70 GLU B O 1
ATOM 1722 N N . ARG B 1 71 ? 7.02 -15.867 -5.5 1 95.31 71 ARG B N 1
ATOM 1723 C CA . ARG B 1 71 ? 7.23 -14.469 -5.836 1 95.31 71 ARG B CA 1
ATOM 1724 C C . ARG B 1 71 ? 6.008 -13.625 -5.477 1 95.31 71 ARG B C 1
ATOM 1726 O O . ARG B 1 71 ? 6.137 -12.57 -4.855 1 95.31 71 ARG B O 1
ATOM 1733 N N . SER B 1 72 ? 4.848 -14.141 -5.91 1 95.5 72 SER B N 1
ATOM 1734 C CA . SER B 1 72 ? 3.611 -13.43 -5.594 1 95.5 72 SER B CA 1
ATOM 1735 C C . SER B 1 72 ? 3.414 -13.305 -4.086 1 95.5 72 SER B C 1
ATOM 1737 O O . SER B 1 72 ? 3.02 -12.242 -3.592 1 95.5 72 SER B O 1
ATOM 1739 N N . LYS B 1 73 ? 3.713 -14.383 -3.432 1 94.75 73 LYS B N 1
ATOM 1740 C CA . LYS B 1 73 ? 3.615 -14.359 -1.975 1 94.75 73 LYS B CA 1
ATOM 1741 C C . LYS B 1 73 ? 4.48 -13.25 -1.383 1 94.75 73 LYS B C 1
ATOM 1743 O O . LYS B 1 73 ? 4.035 -12.516 -0.496 1 94.75 73 LYS B O 1
ATOM 1748 N N . PHE B 1 74 ? 5.68 -13.172 -1.859 1 95.88 74 PHE B N 1
ATOM 1749 C CA . PHE B 1 74 ? 6.637 -12.172 -1.398 1 95.88 74 PHE B CA 1
ATOM 1750 C C . PHE B 1 74 ? 6.109 -10.766 -1.639 1 95.88 74 PHE B C 1
ATOM 1752 O O . PHE B 1 74 ? 6.098 -9.93 -0.725 1 95.88 74 PHE B O 1
ATOM 1759 N N . ILE B 1 75 ? 5.629 -10.523 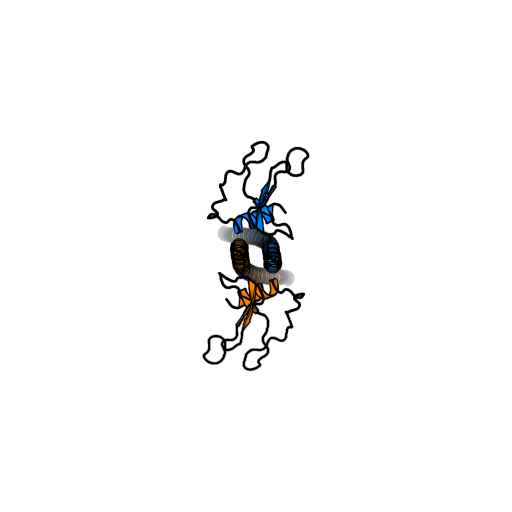-2.797 1 96.31 75 ILE B N 1
ATOM 1760 C CA . ILE B 1 75 ? 5.191 -9.188 -3.186 1 96.31 75 ILE B CA 1
ATOM 1761 C C . ILE B 1 75 ? 3.951 -8.797 -2.387 1 96.31 75 ILE B C 1
ATOM 1763 O O . ILE B 1 75 ? 3.865 -7.68 -1.869 1 96.31 75 ILE B O 1
ATOM 1767 N N . ILE B 1 76 ? 2.979 -9.688 -2.34 1 96.69 76 ILE B N 1
ATOM 1768 C CA . ILE B 1 76 ? 1.733 -9.406 -1.633 1 96.69 76 ILE B CA 1
ATOM 1769 C C . ILE B 1 76 ? 2.031 -9.078 -0.171 1 96.69 76 ILE B C 1
ATOM 1771 O O . ILE B 1 76 ? 1.502 -8.109 0.378 1 96.69 76 ILE B O 1
ATOM 1775 N N . SER B 1 77 ? 2.895 -9.852 0.416 1 95.12 77 SER B N 1
ATOM 1776 C CA . SER B 1 77 ? 3.24 -9.625 1.815 1 95.12 77 SER B CA 1
ATOM 1777 C C . SER B 1 77 ? 3.895 -8.258 2.01 1 95.12 77 SER B C 1
ATOM 1779 O O . SER B 1 77 ? 3.592 -7.551 2.971 1 95.12 77 SER B O 1
ATOM 1781 N N . LYS B 1 78 ? 4.789 -7.887 1.16 1 95.19 78 LYS B N 1
ATOM 1782 C CA . LYS B 1 78 ? 5.496 -6.613 1.257 1 95.19 78 LYS B CA 1
ATOM 1783 C C . LYS B 1 78 ? 4.547 -5.438 1.067 1 95.19 78 LYS B C 1
ATOM 1785 O O . LYS B 1 78 ? 4.586 -4.469 1.829 1 95.19 78 LYS B O 1
ATOM 1790 N N . LEU B 1 79 ? 3.758 -5.629 0.087 1 95.31 79 LEU B N 1
ATOM 1791 C CA . LEU B 1 79 ? 2.818 -4.551 -0.201 1 95.31 79 LEU B CA 1
ATOM 1792 C C . LEU B 1 79 ? 1.793 -4.41 0.919 1 95.31 79 LEU B C 1
ATOM 1794 O O . LEU B 1 79 ? 1.456 -3.293 1.322 1 95.31 79 LEU B O 1
ATOM 1798 N N . ALA B 1 80 ? 1.237 -5.516 1.362 1 94.69 80 ALA B N 1
ATOM 1799 C CA . ALA B 1 80 ? 0.28 -5.492 2.465 1 94.69 80 ALA B CA 1
ATOM 1800 C C . ALA B 1 80 ? 0.879 -4.82 3.697 1 94.69 80 ALA B C 1
ATOM 1802 O O . ALA B 1 80 ? 0.226 -3.994 4.34 1 94.69 80 ALA B O 1
ATOM 1803 N N . LYS B 1 81 ? 2.129 -5.152 4.008 1 92.81 81 LYS B N 1
ATOM 1804 C CA . LYS B 1 81 ? 2.814 -4.535 5.141 1 92.81 81 LYS B CA 1
ATOM 1805 C C . LYS B 1 81 ? 2.965 -3.029 4.938 1 92.81 81 LYS B C 1
ATOM 1807 O O . LYS B 1 81 ? 2.762 -2.248 5.867 1 92.81 81 LYS B O 1
ATOM 1812 N N . LYS B 1 82 ? 3.367 -2.668 3.801 1 93.81 82 LYS B N 1
ATOM 1813 C CA . LYS B 1 82 ? 3.549 -1.251 3.496 1 93.81 82 LYS B CA 1
ATOM 1814 C C . LYS B 1 82 ? 2.242 -0.48 3.664 1 93.81 82 LYS B C 1
ATOM 1816 O O . LYS B 1 82 ? 2.234 0.623 4.215 1 93.81 82 LYS B O 1
ATOM 1821 N N . VAL B 1 83 ? 1.162 -1.067 3.188 1 93.75 83 VAL B N 1
ATOM 1822 C CA . VAL B 1 83 ? -0.149 -0.442 3.326 1 93.75 83 VAL B CA 1
ATOM 1823 C C . VAL B 1 83 ? -0.481 -0.257 4.805 1 93.75 83 VAL B C 1
ATOM 1825 O O . VAL B 1 83 ? -0.968 0.8 5.211 1 93.75 83 VAL B O 1
ATOM 1828 N N . LYS B 1 84 ? -0.176 -1.224 5.613 1 91.5 84 LYS B N 1
ATOM 1829 C CA . LYS B 1 84 ? -0.428 -1.139 7.051 1 91.5 84 LYS B CA 1
ATOM 1830 C C . LYS B 1 84 ? 0.388 -0.016 7.684 1 91.5 84 LYS B C 1
ATOM 1832 O O . LYS B 1 84 ? -0.141 0.78 8.461 1 91.5 84 LYS B O 1
ATOM 1837 N N . ASP B 1 85 ? 1.651 0.056 7.312 1 90.88 85 ASP B N 1
ATOM 1838 C CA . ASP B 1 85 ? 2.555 1.073 7.844 1 90.88 85 ASP B CA 1
ATOM 1839 C C . ASP B 1 85 ? 2.088 2.475 7.457 1 90.88 85 ASP B C 1
ATOM 1841 O O . ASP B 1 85 ? 2.078 3.383 8.289 1 90.88 85 ASP B O 1
ATOM 1845 N N . MET B 1 86 ? 1.701 2.547 6.219 1 90.62 86 MET B N 1
ATOM 1846 C CA . MET B 1 86 ? 1.29 3.854 5.711 1 90.62 86 MET B CA 1
ATOM 1847 C C . MET B 1 86 ? -0.025 4.293 6.344 1 90.62 86 MET B C 1
ATOM 1849 O O . MET B 1 86 ? -0.222 5.48 6.613 1 90.62 86 MET B O 1
ATOM 1853 N N . ASN B 1 87 ? -0.884 3.354 6.582 1 87.94 87 ASN B N 1
ATOM 1854 C CA . ASN B 1 87 ? -2.129 3.666 7.273 1 87.94 87 ASN B CA 1
ATOM 1855 C C . ASN B 1 87 ? -1.868 4.191 8.68 1 87.94 87 ASN B C 1
ATOM 1857 O O . ASN B 1 87 ? -2.5 5.156 9.117 1 87.94 87 ASN B O 1
ATOM 1861 N N . GLU B 1 88 ? -0.996 3.621 9.398 1 87.06 88 GLU B N 1
ATOM 1862 C CA . GLU B 1 88 ? -0.631 4.086 10.734 1 87.06 88 GLU B CA 1
ATOM 1863 C C . GLU B 1 88 ? -0.034 5.488 10.688 1 87.06 88 GLU B C 1
ATOM 1865 O O . GLU B 1 88 ? -0.365 6.336 11.516 1 87.06 88 GLU B O 1
ATOM 1870 N N . MET B 1 89 ? 0.84 5.715 9.68 1 88.06 89 MET B N 1
ATOM 1871 C CA . MET B 1 89 ? 1.46 7.027 9.523 1 88.06 89 MET B CA 1
ATOM 1872 C C . MET B 1 89 ? 0.41 8.094 9.227 1 88.06 89 MET B C 1
ATOM 1874 O O . MET B 1 89 ? 0.468 9.195 9.773 1 88.06 89 MET B O 1
ATOM 1878 N N . LEU B 1 90 ? -0.491 7.719 8.43 1 85.25 90 LEU B N 1
ATOM 1879 C CA . LEU B 1 90 ? -1.546 8.664 8.078 1 85.25 90 LEU B CA 1
ATOM 1880 C C . LEU B 1 90 ? -2.41 8.992 9.289 1 85.25 90 LEU B C 1
ATOM 1882 O O . LEU B 1 90 ? -2.82 10.141 9.469 1 85.25 90 LEU B O 1
ATOM 1886 N N . LYS B 1 91 ? -2.691 8.047 10.094 1 82.75 91 LYS B N 1
ATOM 1887 C CA . LYS B 1 91 ? -3.469 8.273 11.312 1 82.75 91 LYS B CA 1
ATOM 1888 C C . LYS B 1 91 ? -2.766 9.266 12.234 1 82.75 91 LYS B C 1
ATOM 1890 O O . LYS B 1 91 ? -3.396 10.18 12.773 1 82.75 91 LYS B O 1
ATOM 1895 N N . ILE B 1 92 ? -1.55 9.023 12.32 1 86.5 92 ILE B N 1
ATOM 1896 C CA . ILE B 1 92 ? -0.754 9.883 13.188 1 86.5 92 ILE B CA 1
ATOM 1897 C C . ILE B 1 92 ? -0.746 11.305 12.633 1 86.5 92 ILE B C 1
ATOM 1899 O O . ILE B 1 92 ? -0.928 12.266 13.383 1 86.5 92 ILE B O 1
ATOM 1903 N N . MET B 1 93 ? -0.563 11.414 11.375 1 81.88 93 MET B N 1
ATOM 1904 C CA . MET B 1 93 ? -0.505 12.734 10.742 1 81.88 93 MET B CA 1
ATOM 1905 C C . MET B 1 93 ? -1.849 13.445 10.852 1 81.88 93 MET B C 1
ATOM 1907 O O . MET B 1 93 ? -1.897 14.664 11.055 1 81.88 93 MET B O 1
ATOM 1911 N N . LYS B 1 94 ? -2.906 12.766 10.797 1 79.81 94 LYS B N 1
ATOM 1912 C CA . LYS B 1 94 ? -4.242 13.344 10.93 1 79.81 94 LYS B CA 1
ATOM 1913 C C . LYS B 1 94 ? -4.477 13.867 12.344 1 79.81 94 LYS B C 1
ATOM 1915 O O . LYS B 1 94 ? -5.059 14.938 12.523 1 79.81 94 LYS B O 1
ATOM 1920 N N . MET B 1 95 ? -4.047 13.086 13.242 1 83.38 95 MET B N 1
ATOM 1921 C CA . MET B 1 95 ? -4.172 13.516 14.633 1 83.38 95 MET B CA 1
ATOM 1922 C C . MET B 1 95 ? -3.395 14.797 14.883 1 83.38 95 MET B C 1
ATOM 1924 O O . MET B 1 95 ? -3.877 15.703 15.57 1 83.38 95 MET B O 1
ATOM 1928 N N . LYS B 1 96 ? -2.219 14.875 14.336 1 82.75 96 LYS B N 1
ATOM 1929 C CA . LYS B 1 96 ? -1.396 16.078 14.477 1 82.75 96 LYS B CA 1
ATOM 1930 C C . LYS B 1 96 ? -2.068 17.281 13.828 1 82.75 96 LYS B C 1
ATOM 1932 O O . LYS B 1 96 ? -2.049 18.375 14.383 1 82.75 96 LYS B O 1
ATOM 1937 N N . GLU B 1 97 ? -2.619 17.094 12.648 1 77.62 97 GLU B N 1
ATOM 1938 C CA . GLU B 1 97 ? -3.334 18.156 11.945 1 77.62 97 GLU B CA 1
ATOM 1939 C C . GLU B 1 97 ? -4.512 18.656 12.773 1 77.62 97 GLU B C 1
ATOM 1941 O O . GLU B 1 97 ? -4.742 19.875 12.852 1 77.62 97 GLU B O 1
ATOM 1946 N N . GLU B 1 98 ? -5.129 17.766 13.422 1 77.81 98 GLU B N 1
ATOM 1947 C CA . GLU B 1 98 ? -6.262 18.141 14.258 1 77.81 98 GLU B CA 1
ATOM 1948 C C . GLU B 1 98 ? -5.812 18.953 15.469 1 77.81 98 GLU B C 1
ATOM 1950 O O . GLU B 1 98 ? -6.473 19.922 15.852 1 77.81 98 GLU B O 1
ATOM 1955 N N . LEU B 1 99 ? -4.73 18.641 15.961 1 77.75 99 LEU B N 1
ATOM 1956 C CA . LEU B 1 99 ? -4.172 19.359 17.094 1 77.75 99 LEU B CA 1
ATOM 1957 C C . LEU B 1 99 ? -3.748 20.766 16.688 1 77.75 99 LEU B C 1
ATOM 1959 O O . LEU B 1 99 ? -4.008 21.734 17.422 1 77.75 99 LEU B O 1
ATOM 1963 N N . VAL B 1 100 ? -3.16 20.875 15.555 1 74.56 100 VAL B N 1
ATOM 1964 C CA . VAL B 1 100 ? -2.721 22.172 15.047 1 74.56 100 VAL B CA 1
ATOM 1965 C C . VAL B 1 100 ? -3.934 23.047 14.75 1 74.56 100 VAL B C 1
ATOM 1967 O O . VAL B 1 100 ? -3.934 24.234 15.055 1 74.56 100 VAL B O 1
ATOM 1970 N N . GLY B 1 101 ? -4.875 22.438 14.172 1 71.56 101 GLY B N 1
ATOM 1971 C CA . GLY B 1 101 ? -6.109 23.172 13.93 1 71.56 101 GLY B CA 1
ATOM 1972 C C . GLY B 1 101 ? -6.754 23.688 15.203 1 71.56 101 GLY B C 1
ATOM 1973 O O . GLY B 1 101 ? -7.195 24.828 15.258 1 71.56 101 GLY B O 1
ATOM 1974 N N . ALA B 1 102 ? -6.754 22.938 16.219 1 69.06 102 ALA B N 1
ATOM 1975 C CA . ALA B 1 102 ? -7.32 23.328 17.516 1 69.06 102 ALA B CA 1
ATOM 1976 C C . ALA B 1 102 ? -6.531 24.484 18.141 1 69.06 102 ALA B C 1
ATOM 1978 O O . ALA B 1 102 ? -7.113 25.406 18.688 1 69.06 102 ALA B O 1
ATOM 1979 N N . TYR B 1 103 ? -5.266 24.547 17.953 1 70.06 103 TYR B N 1
ATOM 1980 C CA . TYR B 1 103 ? -4.402 25.594 18.484 1 70.06 103 TYR B CA 1
ATOM 1981 C C . TYR B 1 103 ? -4.605 26.906 17.719 1 70.06 103 TYR B C 1
ATOM 1983 O O . TYR B 1 103 ? -4.656 27.969 18.312 1 70.06 103 TYR B O 1
ATOM 1991 N N . SER B 1 104 ? -4.672 26.781 16.375 1 70 104 SER B N 1
ATOM 1992 C CA . SER B 1 104 ? -4.918 27.969 15.547 1 70 104 SER B CA 1
ATOM 1993 C C . SER B 1 104 ? -6.246 28.625 15.906 1 70 104 SER B C 1
ATOM 1995 O O . SER B 1 104 ? -6.336 29.859 15.961 1 70 104 SER B O 1
ATOM 1997 N N . ASP B 1 105 ? -7.238 27.797 16.203 1 65.31 105 ASP B N 1
ATOM 1998 C CA . ASP B 1 105 ? -8.539 28.328 16.609 1 65.31 105 ASP B CA 1
ATOM 1999 C C . ASP B 1 105 ? -8.43 29.078 17.938 1 65.31 105 ASP B C 1
ATOM 2001 O O . ASP B 1 105 ? -9.039 30.141 18.109 1 65.31 105 ASP B O 1
ATOM 2005 N N . ARG B 1 106 ? -7.656 28.641 18.781 1 64.62 106 ARG B N 1
ATOM 2006 C CA . ARG B 1 106 ? -7.441 29.281 20.078 1 64.62 106 ARG B CA 1
ATOM 2007 C C . ARG B 1 106 ? -6.711 30.609 19.922 1 64.62 106 ARG B C 1
ATOM 2009 O O . ARG B 1 106 ? -7.07 31.609 20.562 1 64.62 106 ARG B O 1
ATOM 2016 N N . GLU B 1 107 ? -5.758 30.703 19.094 1 61.59 107 GLU B N 1
ATOM 2017 C CA . GLU B 1 107 ? -5.012 31.922 18.828 1 61.59 107 GLU B CA 1
ATOM 2018 C C . GLU B 1 107 ? -5.91 33 18.219 1 61.59 107 GLU B C 1
ATOM 2020 O O . GLU B 1 107 ? -5.824 34.156 18.594 1 61.59 107 GLU B O 1
ATOM 2025 N N . ILE B 1 108 ? -6.723 32.5 17.281 1 62.75 108 ILE B N 1
ATOM 2026 C CA . ILE B 1 108 ? -7.664 33.438 16.656 1 62.75 108 ILE B CA 1
ATOM 2027 C C . ILE B 1 108 ? -8.602 34 17.719 1 62.75 108 ILE B C 1
ATOM 2029 O O . ILE B 1 108 ? -8.852 35.219 17.75 1 62.75 108 ILE B O 1
ATOM 2033 N N . MET B 1 109 ? -9.023 33.188 18.625 1 64.81 109 MET B N 1
ATOM 2034 C CA . MET B 1 109 ? -9.898 33.656 19.703 1 64.81 109 MET B CA 1
ATOM 2035 C C . MET B 1 109 ? -9.18 34.625 20.609 1 64.81 109 MET B C 1
ATOM 2037 O O . MET B 1 109 ? -9.75 35.656 21.016 1 64.81 109 MET B O 1
ATOM 2041 N N . GLU B 1 110 ? -7.945 34.406 20.859 1 61.12 110 GLU B N 1
ATOM 2042 C CA . GLU B 1 110 ? -7.145 35.281 21.703 1 61.12 110 GLU B CA 1
ATOM 2043 C C . GLU B 1 110 ? -6.926 36.656 21.047 1 61.12 110 GLU B C 1
ATOM 2045 O O . GLU B 1 110 ? -7 37.688 21.719 1 61.12 110 GLU B O 1
ATOM 2050 N N . MET B 1 111 ? -6.734 36.688 19.781 1 59.78 111 MET B N 1
ATOM 2051 C CA . MET B 1 111 ? -6.559 37.938 19.031 1 59.78 111 MET B CA 1
ATOM 2052 C C . MET B 1 111 ? -7.852 38.75 19.016 1 59.78 111 MET B C 1
ATOM 2054 O O . MET B 1 111 ? -7.824 39.969 19.156 1 59.78 111 MET B O 1
ATOM 2058 N N . GLU B 1 112 ? -8.93 38 18.891 1 58.72 112 GLU B N 1
ATOM 2059 C CA . GLU B 1 112 ? -10.219 38.656 18.922 1 58.72 112 GLU B CA 1
ATOM 2060 C C . GLU B 1 112 ? -10.484 39.281 20.297 1 58.72 112 GLU B C 1
ATOM 2062 O O . GLU B 1 112 ? -10.984 40.406 20.391 1 58.72 112 GLU B O 1
ATOM 2067 N N . VAL B 1 113 ? -10.141 38.625 21.344 1 58.81 113 VAL B N 1
ATOM 2068 C CA . VAL B 1 113 ? -10.305 39.125 22.703 1 58.81 113 VAL B CA 1
ATOM 2069 C C . VAL B 1 113 ? -9.398 40.312 22.938 1 58.81 113 VAL B C 1
ATOM 2071 O O . VAL B 1 113 ? -9.828 41.312 23.5 1 58.81 113 VAL B O 1
ATOM 2074 N N . GLU B 1 114 ? -8.188 40.344 22.391 1 63.28 114 GLU B N 1
ATOM 2075 C CA . GLU B 1 114 ? -7.262 41.469 22.5 1 63.28 114 GLU B CA 1
ATOM 2076 C C . GLU B 1 114 ? -7.777 42.688 21.75 1 63.28 114 GLU B C 1
ATOM 2078 O O . GLU B 1 114 ? -7.664 43.812 22.219 1 63.28 114 GLU B O 1
ATOM 2083 N N . SER B 1 115 ? -8.281 42.406 20.625 1 64.25 115 SER B N 1
ATOM 2084 C CA . SER B 1 115 ? -8.859 43.469 19.812 1 64.25 115 SER B CA 1
ATOM 2085 C C . SER B 1 115 ? -10.047 44.125 20.516 1 64.25 115 SER B C 1
ATOM 2087 O O . SER B 1 115 ? -10.156 45.344 20.547 1 64.25 115 SER B O 1
ATOM 2089 N N . ALA B 1 116 ? -10.82 43.219 21.156 1 60.75 116 ALA B N 1
ATOM 2090 C CA . ALA B 1 116 ? -11.961 43.75 21.906 1 60.75 116 ALA B CA 1
ATOM 2091 C C . ALA B 1 116 ? -11.492 44.562 23.109 1 60.75 116 ALA B C 1
ATOM 2093 O O . ALA B 1 116 ? -12.055 45.625 23.391 1 60.75 116 ALA B O 1
ATOM 2094 N N . PHE B 1 117 ? -10.445 44.188 23.719 1 59.62 117 PHE B N 1
ATOM 2095 C CA . PHE B 1 117 ? -9.875 44.906 24.844 1 59.62 117 PHE B CA 1
ATOM 2096 C C . PHE B 1 117 ? -9.312 46.25 24.406 1 59.62 117 PHE B C 1
ATOM 2098 O O . PHE B 1 117 ? -9.523 47.281 25.062 1 59.62 117 PHE B O 1
ATOM 2105 N N . THR B 1 118 ? -8.578 46.25 23.266 1 64.62 118 THR B N 1
ATOM 2106 C CA . THR B 1 118 ? -8.016 47.469 22.734 1 64.62 118 THR B CA 1
ATOM 2107 C C . THR B 1 118 ? -9.125 48.469 22.359 1 64.62 118 THR B C 1
ATOM 2109 O O . THR B 1 118 ? -9 49.656 22.625 1 64.62 118 THR B O 1
ATOM 2112 N N . GLN B 1 119 ? -10.211 47.969 21.875 1 64.56 119 GLN B N 1
ATOM 2113 C CA . GLN B 1 119 ? -11.359 48.781 21.531 1 64.56 119 GLN B CA 1
ATOM 2114 C C . GLN B 1 119 ? -11.992 49.375 22.797 1 64.56 119 GLN B C 1
ATOM 2116 O O . GLN B 1 119 ? -12.297 50.594 22.828 1 64.56 119 GLN B O 1
ATOM 2121 N N . ILE B 1 120 ? -12.023 48.594 23.812 1 59.34 120 ILE B N 1
ATOM 2122 C CA . ILE B 1 120 ? -12.578 49.031 25.078 1 59.34 120 ILE B CA 1
ATOM 2123 C C . ILE B 1 120 ? -11.648 50.031 25.734 1 59.34 120 ILE B C 1
ATOM 2125 O O . ILE B 1 120 ? -12.102 51.062 26.281 1 59.34 120 ILE B O 1
ATOM 2129 N N . GLU B 1 121 ? -10.359 49.875 25.609 1 59.53 121 GLU B N 1
ATOM 2130 C CA . GLU B 1 121 ? -9.375 50.812 26.141 1 59.53 121 GLU B CA 1
ATOM 2131 C C . GLU B 1 121 ? -9.469 52.156 25.438 1 59.53 121 GLU B C 1
ATOM 2133 O O . GLU B 1 121 ? -9.391 53.188 26.094 1 59.53 121 GLU B O 1
ATOM 2138 N N . GLU B 1 122 ? -9.664 52.094 24.156 1 63.44 122 GLU B N 1
ATOM 2139 C CA . GLU B 1 122 ? -9.789 53.344 23.375 1 63.44 122 GLU B CA 1
ATOM 2140 C C . GLU B 1 122 ? -11.047 54.125 23.766 1 63.44 122 GLU B C 1
ATOM 2142 O O . GLU B 1 122 ? -11.008 55.344 23.875 1 63.44 122 GLU B O 1
ATOM 2147 N N . GLN B 1 123 ? -12.094 53.406 24.078 1 61.81 123 GLN B N 1
ATOM 2148 C CA . GLN B 1 123 ? -13.344 54.031 24.5 1 61.81 123 GLN B CA 1
ATOM 2149 C C . GLN B 1 123 ? -13.211 54.656 25.891 1 61.81 123 GLN B C 1
ATOM 2151 O O . GLN B 1 123 ? -13.711 55.75 26.141 1 61.81 123 GLN B O 1
ATOM 2156 N N . CYS B 1 124 ? -12.453 53.969 26.688 1 54.5 124 CYS B N 1
ATOM 2157 C CA . CYS B 1 124 ? -12.203 54.5 28.016 1 54.5 124 CYS B CA 1
ATOM 2158 C C . CYS B 1 124 ? -11.336 55.75 27.969 1 54.5 124 CYS B C 1
ATOM 2160 O O . CYS B 1 124 ? -11.617 56.75 28.641 1 54.5 124 CYS B O 1
ATOM 2162 N N . ARG B 1 125 ? -10.367 55.719 27.094 1 62.69 125 ARG B N 1
ATOM 2163 C CA . ARG B 1 125 ? -9.492 56.875 26.922 1 62.69 125 ARG B CA 1
ATOM 2164 C C . ARG B 1 125 ? -10.281 58.062 26.406 1 62.69 125 ARG B C 1
ATOM 2166 O O . ARG B 1 125 ? -10.047 59.188 26.859 1 62.69 125 ARG B O 1
ATOM 2173 N N . SER B 1 126 ? -11.242 57.812 25.516 1 63.88 126 SER B N 1
ATOM 2174 C CA . SER B 1 126 ? -12.094 58.875 24.969 1 63.88 126 SER B CA 1
ATOM 2175 C C . SER B 1 126 ? -13.008 59.438 26.047 1 63.88 126 SER B C 1
ATOM 2177 O O . SER B 1 126 ? -13.195 60.656 26.125 1 63.88 126 SER B O 1
ATOM 2179 N N . PHE B 1 127 ? -13.477 58.656 26.906 1 57.75 127 PHE B N 1
ATOM 2180 C CA . PHE B 1 127 ? -14.352 59.062 28 1 57.75 127 PHE B CA 1
ATOM 2181 C C . PHE B 1 127 ? -13.578 59.906 29.016 1 57.75 127 PHE B C 1
ATOM 2183 O O . PHE B 1 127 ? -14.078 60.938 29.484 1 57.75 127 PHE B O 1
ATOM 2190 N N . VAL B 1 128 ? -12.43 59.562 29.25 1 63.72 128 VAL B N 1
ATOM 2191 C CA . VAL B 1 128 ? -11.578 60.312 30.188 1 63.72 128 VAL B CA 1
ATOM 2192 C C . VAL B 1 128 ? -11.242 61.688 29.609 1 63.72 128 VAL B C 1
ATOM 2194 O O . VAL B 1 128 ? -11.266 62.688 30.344 1 63.72 128 VAL B O 1
ATOM 2197 N N . LYS B 1 129 ? -11.039 61.75 28.312 1 68 129 LYS B N 1
ATOM 2198 C CA . LYS B 1 129 ? -10.758 63.031 27.672 1 68 129 LYS B CA 1
ATOM 2199 C C . LYS B 1 129 ? -11.969 63.969 27.734 1 68 129 LYS B C 1
ATOM 2201 O O . LYS B 1 129 ? -11.82 65.125 27.984 1 68 129 LYS B O 1
ATOM 2206 N N . MET B 1 130 ? -13.07 63.438 27.578 1 64.38 130 MET B N 1
ATOM 2207 C CA . MET B 1 130 ? -14.305 64.188 27.625 1 64.38 130 MET B CA 1
ATOM 2208 C C . MET B 1 130 ? -14.555 64.75 29.016 1 64.38 130 MET B C 1
ATOM 2210 O O . MET B 1 130 ? -14.961 65.938 29.172 1 64.38 130 MET B O 1
ATOM 2214 N N . LYS B 1 131 ? -14.188 64.125 30.016 1 62.62 131 LYS B N 1
ATOM 2215 C CA . LYS B 1 131 ? -14.352 64.562 31.406 1 62.62 131 LYS B CA 1
ATOM 2216 C C . LYS B 1 131 ? -13.391 65.688 31.75 1 62.62 131 LYS B C 1
ATOM 2218 O O . LYS B 1 131 ? -13.766 66.625 32.406 1 62.62 131 LYS B O 1
ATOM 2223 N N . ASP B 1 132 ? -12.25 65.438 31.219 1 63.84 132 ASP B N 1
ATOM 2224 C CA . ASP B 1 132 ? -11.25 66.5 31.469 1 63.84 132 ASP B CA 1
ATOM 2225 C C . ASP B 1 132 ? -11.633 67.812 30.797 1 63.84 132 ASP B C 1
ATOM 2227 O O . ASP B 1 132 ? -11.43 68.875 31.375 1 63.84 132 ASP B O 1
ATOM 2231 N N . GLU B 1 133 ? -12.234 67.75 29.734 1 68.5 133 GLU B N 1
ATOM 2232 C CA . GLU B 1 133 ? -12.68 68.938 29 1 68.5 133 GLU B CA 1
ATOM 2233 C C . GLU B 1 133 ? -13.867 69.625 29.703 1 68.5 133 GLU B C 1
ATOM 2235 O O . GLU B 1 133 ? -13.953 70.875 29.75 1 68.5 133 GLU B O 1
ATOM 2240 N N . CYS B 1 134 ? -14.688 69 30.391 1 64.44 134 CYS B N 1
ATOM 2241 C CA . CYS B 1 134 ? -15.82 69.562 31.109 1 64.44 134 CYS B CA 1
ATOM 2242 C C . CYS B 1 134 ? -15.367 70.312 32.375 1 64.44 134 CYS B C 1
ATOM 2244 O O . CYS B 1 134 ? -15.922 71.312 32.75 1 64.44 134 CYS B O 1
ATOM 2246 N N . PHE B 1 135 ? -14.391 69.812 32.969 1 65.12 135 PHE B N 1
ATOM 2247 C CA . PHE B 1 135 ? -13.859 70.5 34.188 1 65.12 135 PHE B CA 1
ATOM 2248 C C . PHE B 1 135 ? -13.188 71.812 33.812 1 65.12 135 PHE B C 1
ATOM 2250 O O . PHE B 1 135 ? -13.203 72.75 34.625 1 65.12 135 PHE B O 1
ATOM 2257 N N . LEU B 1 136 ? -12.742 72 32.781 1 64.19 136 LEU B N 1
ATOM 2258 C CA . LEU B 1 136 ? -12.102 73.25 32.375 1 64.19 136 LEU B CA 1
ATOM 2259 C C . LEU B 1 136 ? -13.133 74.312 32 1 64.19 136 LEU B C 1
ATOM 2261 O O . LEU B 1 136 ? -12.93 75.5 32.281 1 64.19 136 LEU B O 1
ATOM 2265 N N . TYR B 1 137 ? -14.18 73.938 31.531 1 60.78 137 TYR B N 1
ATOM 2266 C CA . TYR B 1 137 ? -15.148 74.938 31.078 1 60.78 137 TYR B CA 1
ATOM 2267 C C . TYR B 1 137 ? -16.156 75.25 32.188 1 60.78 137 TYR B C 1
ATOM 2269 O O . TYR B 1 137 ? -17 76.125 32.031 1 60.78 137 TYR B O 1
ATOM 2277 N N . GLY B 1 138 ? -16.203 74.438 33.125 1 55.97 138 GLY B N 1
ATOM 2278 C CA . GLY B 1 138 ? -17.109 74.75 34.219 1 55.97 138 GLY B CA 1
ATOM 2279 C C . GLY B 1 138 ? -16.422 75.438 35.375 1 55.97 138 GLY B C 1
ATOM 2280 O O . GLY B 1 138 ? -17.016 75.562 36.469 1 55.97 138 GLY B O 1
ATOM 2281 N N . GLY B 1 139 ? -15.195 75.688 35.281 1 44.44 139 GLY B N 1
ATOM 2282 C CA . GLY B 1 139 ? -14.727 76.688 36.188 1 44.44 139 GLY B CA 1
ATOM 2283 C C . GLY B 1 139 ? -14.992 78.125 35.719 1 44.44 139 GLY B C 1
ATOM 2284 O O . GLY B 1 139 ? -15.234 78.312 34.531 1 44.44 139 GLY B O 1
#